Protein AF-A0A9W4QVM3-F1 (afdb_monomer_lite)

Foldseek 3Di:
DPPPCVVVVVVVVVVVVVVVVVVVVVVVVVVVVVVVVVVVVVVCVVQLKKKWKQFPVVRDIDIAQSSCVVQVHDRPDGDGRDPQPLQFDPDPQRVVVVVQVVCCQQPQDKDWDWGWTQHPVRDTFIKIDTKTFDDDPNGTRMIMDMITGCRVVVVVVVVVVLVVLLVVLVVCLVPPPCNVVVVLVVSQASNFVSVCRSVVHQKGWDWDADPVSQWTFTSHMDGNVPDDDRDIGGCVQQVLLSVVVVVDQWDWDQALCPDPRNVSVNPPPPVVRPHRTDTDGHPPDPPDDDD

Structure (mmCIF, N/CA/C/O backbone):
data_AF-A0A9W4QVM3-F1
#
_entry.id   AF-A0A9W4QVM3-F1
#
loop_
_atom_site.group_PDB
_atom_site.id
_atom_site.type_symbol
_atom_site.label_atom_id
_atom_site.label_alt_id
_atom_site.label_comp_id
_atom_site.label_asym_id
_atom_site.label_entity_id
_atom_site.label_seq_id
_atom_site.pdbx_PDB_ins_code
_atom_site.Cartn_x
_atom_site.Cartn_y
_atom_site.Cartn_z
_atom_site.occupancy
_atom_site.B_iso_or_equiv
_atom_site.auth_seq_id
_atom_site.auth_comp_id
_atom_site.auth_asym_id
_atom_site.auth_atom_id
_atom_site.pdbx_PDB_model_num
ATOM 1 N N . MET A 1 1 ? 46.337 25.388 -68.279 1.00 51.06 1 MET A N 1
ATOM 2 C CA . MET A 1 1 ? 46.084 24.146 -67.511 1.00 51.06 1 MET A CA 1
ATOM 3 C C . MET A 1 1 ? 45.435 24.514 -66.174 1.00 51.06 1 MET A C 1
ATOM 5 O O . MET A 1 1 ? 46.154 24.834 -65.242 1.00 51.06 1 MET A O 1
ATOM 9 N N . SER A 1 2 ? 44.098 24.563 -66.077 1.00 56.78 2 SER A N 1
ATOM 10 C CA . SER A 1 2 ? 43.390 24.853 -64.803 1.00 56.78 2 SER A CA 1
ATOM 11 C C . SER A 1 2 ? 41.965 24.267 -64.699 1.00 56.78 2 SER A C 1
ATOM 13 O O . SER A 1 2 ? 41.226 24.615 -63.783 1.00 56.78 2 SER A O 1
ATOM 15 N N . SER A 1 3 ? 41.553 23.360 -65.593 1.00 58.12 3 SER A N 1
ATOM 16 C CA . SER A 1 3 ? 40.151 22.915 -65.701 1.00 58.12 3 SER A CA 1
ATOM 17 C C . SER A 1 3 ? 39.800 21.599 -64.984 1.00 58.12 3 SER A C 1
ATOM 19 O O . SER A 1 3 ? 38.642 21.202 -65.013 1.00 58.12 3 SER A O 1
ATOM 21 N N . SER A 1 4 ? 40.735 20.928 -64.296 1.00 64.06 4 SER A N 1
ATOM 22 C CA . SER A 1 4 ? 40.497 19.566 -63.762 1.00 64.06 4 SER A CA 1
ATOM 23 C C . SER A 1 4 ? 40.201 19.467 -62.251 1.00 64.06 4 SER A C 1
ATOM 25 O O . SER A 1 4 ? 39.999 18.365 -61.749 1.00 64.06 4 SER A O 1
ATOM 27 N N . ILE A 1 5 ? 40.171 20.579 -61.502 1.00 71.31 5 ILE A N 1
ATOM 28 C CA . ILE A 1 5 ? 40.045 20.572 -60.019 1.00 71.31 5 ILE A CA 1
ATOM 29 C C . ILE A 1 5 ? 38.592 20.789 -59.547 1.00 71.31 5 ILE A C 1
ATOM 31 O O . ILE A 1 5 ? 38.206 20.381 -58.451 1.00 71.31 5 ILE A O 1
ATOM 35 N N . TRP A 1 6 ? 37.757 21.404 -60.385 1.00 76.94 6 TRP A N 1
ATOM 36 C CA . TRP A 1 6 ? 36.358 21.717 -60.083 1.00 76.94 6 TRP A CA 1
ATOM 37 C C . TRP A 1 6 ? 35.455 20.516 -59.738 1.00 76.94 6 TRP A C 1
ATOM 39 O O . TRP A 1 6 ? 34.728 20.621 -58.748 1.00 76.94 6 TRP A O 1
ATOM 49 N N . PRO A 1 7 ? 35.497 19.371 -60.452 1.00 85.25 7 PRO A N 1
ATOM 50 C CA . PRO A 1 7 ? 34.624 18.241 -60.121 1.00 85.25 7 PRO A CA 1
ATOM 51 C C . PRO A 1 7 ? 34.977 17.609 -58.766 1.00 85.25 7 PRO A C 1
ATOM 53 O O . PRO A 1 7 ? 34.085 17.246 -58.004 1.00 85.25 7 PRO A O 1
ATOM 56 N N . LEU A 1 8 ? 36.265 17.562 -58.410 1.00 84.69 8 LEU A N 1
ATOM 57 C CA . LEU A 1 8 ? 36.719 17.034 -57.120 1.00 84.69 8 LEU A CA 1
ATOM 58 C C . LEU A 1 8 ? 36.260 17.924 -55.955 1.00 84.69 8 LEU A C 1
ATOM 60 O O . LEU A 1 8 ? 35.801 17.426 -54.930 1.00 84.69 8 LEU A O 1
ATOM 64 N N . ARG A 1 9 ? 36.325 19.251 -56.128 1.00 87.38 9 ARG A N 1
ATOM 65 C CA . ARG A 1 9 ? 35.820 20.217 -55.140 1.00 87.38 9 ARG A CA 1
ATOM 66 C C . ARG A 1 9 ? 34.318 20.079 -54.912 1.00 87.38 9 ARG A C 1
ATOM 68 O O . ARG A 1 9 ? 33.880 20.155 -53.769 1.00 87.38 9 ARG A O 1
ATOM 75 N N . PHE A 1 10 ? 33.545 19.851 -55.972 1.00 89.50 10 PHE A N 1
ATOM 76 C CA . PHE A 1 10 ? 32.103 19.654 -55.855 1.00 89.50 10 PHE A CA 1
ATOM 77 C C . PHE A 1 10 ? 31.775 18.376 -55.076 1.00 89.50 10 PHE A C 1
ATOM 79 O O . PHE A 1 10 ? 30.989 18.419 -54.134 1.00 89.50 10 PHE A O 1
ATOM 86 N N . ILE A 1 11 ? 32.456 17.267 -55.385 1.00 90.56 11 ILE A N 1
ATOM 87 C CA . ILE A 1 11 ? 32.303 16.004 -54.649 1.00 90.56 11 ILE A CA 1
ATOM 88 C C . ILE A 1 11 ? 32.645 16.203 -53.167 1.00 90.56 11 ILE A C 1
ATOM 90 O O . ILE A 1 11 ? 31.842 15.845 -52.309 1.00 90.56 11 ILE A O 1
ATOM 94 N N . ILE A 1 12 ? 33.771 16.851 -52.854 1.00 93.00 12 ILE A N 1
ATOM 95 C CA . ILE A 1 12 ? 34.168 17.126 -51.465 1.00 93.00 12 ILE A CA 1
ATOM 96 C C . ILE A 1 12 ? 33.100 17.951 -50.739 1.00 93.00 12 ILE A C 1
ATOM 98 O O . ILE A 1 12 ? 32.727 17.593 -49.628 1.00 93.00 12 ILE A O 1
ATOM 102 N N . LEU A 1 13 ? 32.562 19.008 -51.356 1.00 93.94 13 LEU A N 1
ATOM 103 C CA . LEU A 1 13 ? 31.513 19.832 -50.745 1.00 93.94 13 LEU A CA 1
ATOM 104 C C . LEU A 1 13 ? 30.209 19.059 -50.525 1.00 93.94 13 LEU A C 1
ATOM 106 O O . LEU A 1 13 ? 29.587 19.214 -49.477 1.00 93.94 13 LEU A O 1
ATOM 110 N N . THR A 1 14 ? 29.809 18.204 -51.469 1.00 94.38 14 THR A N 1
ATOM 111 C CA . THR A 1 14 ? 28.610 17.366 -51.305 1.00 94.38 14 THR A CA 1
ATOM 112 C C . THR A 1 14 ? 28.781 16.340 -50.189 1.00 94.38 14 THR A C 1
ATOM 114 O O . THR A 1 14 ? 27.895 16.205 -49.350 1.00 94.38 14 THR A O 1
ATOM 117 N N . VAL A 1 15 ? 29.938 15.675 -50.110 1.00 95.56 15 VAL A N 1
ATOM 118 C CA . VAL A 1 15 ? 30.249 14.717 -49.041 1.00 95.56 15 VAL A CA 1
ATOM 119 C C . VAL A 1 15 ? 30.327 15.427 -47.692 1.00 95.56 15 VAL A C 1
ATOM 121 O O . VAL A 1 15 ? 29.743 14.951 -46.723 1.00 95.56 15 VAL A O 1
ATOM 124 N N . LEU A 1 16 ? 30.975 16.593 -47.623 1.00 95.81 16 LEU A N 1
ATOM 125 C CA . LEU A 1 16 ? 31.040 17.400 -46.404 1.00 95.81 16 LEU A CA 1
ATOM 126 C C . LEU A 1 16 ? 29.639 17.846 -45.964 1.00 95.81 16 LEU A C 1
ATOM 128 O O . LEU A 1 16 ? 29.309 17.762 -44.786 1.00 95.81 16 LEU A O 1
ATOM 132 N N . GLY A 1 17 ? 28.791 18.258 -46.910 1.00 95.50 17 GLY A N 1
ATOM 133 C CA . GLY A 1 17 ? 27.396 18.610 -46.657 1.00 95.50 17 GLY A CA 1
ATOM 134 C C . GLY A 1 17 ? 26.572 17.434 -46.127 1.00 95.50 17 GLY A C 1
ATOM 135 O O . GLY A 1 17 ? 25.830 17.600 -45.160 1.00 95.50 17 GLY A O 1
ATOM 136 N N . LEU A 1 18 ? 26.742 16.237 -46.697 1.00 95.94 18 LEU A N 1
ATOM 137 C CA . LEU A 1 18 ? 26.097 15.014 -46.208 1.00 95.94 18 LEU A CA 1
ATOM 138 C C . LEU A 1 18 ? 26.589 14.629 -44.809 1.00 95.94 18 LEU A C 1
ATOM 140 O O . LEU A 1 18 ? 25.774 14.273 -43.962 1.00 95.94 18 LEU A O 1
ATOM 144 N N . LEU A 1 19 ? 27.891 14.752 -44.535 1.00 96.31 19 LEU A N 1
ATOM 145 C CA . LEU A 1 19 ? 28.461 14.493 -43.209 1.00 96.31 19 LEU A CA 1
ATOM 146 C C . LEU A 1 19 ? 27.942 15.484 -42.162 1.00 96.31 19 LEU A C 1
ATOM 148 O O . LEU A 1 19 ? 27.549 15.069 -41.075 1.00 96.31 19 LEU A O 1
ATOM 152 N N . ILE A 1 20 ? 27.878 16.776 -42.494 1.00 96.12 20 ILE A N 1
ATOM 153 C CA . ILE A 1 20 ? 27.304 17.803 -41.615 1.00 96.12 20 ILE A CA 1
ATOM 154 C C . ILE A 1 20 ? 25.818 17.520 -41.377 1.00 96.12 20 ILE A C 1
ATOM 156 O O . ILE A 1 20 ? 25.360 17.579 -40.240 1.00 96.12 20 ILE A O 1
ATOM 160 N N . SER A 1 21 ? 25.062 17.166 -42.419 1.00 94.94 21 SER A N 1
ATOM 161 C CA . SER A 1 21 ? 23.643 16.819 -42.291 1.00 94.94 21 SER A CA 1
ATOM 162 C C . SER A 1 21 ? 23.428 15.592 -41.401 1.00 94.94 21 SER A C 1
ATOM 164 O O . SER A 1 21 ? 22.593 15.641 -40.497 1.00 94.94 21 SER A O 1
ATOM 166 N N . ALA A 1 22 ? 24.216 14.530 -41.589 1.00 94.62 22 ALA A N 1
ATOM 167 C CA . ALA A 1 22 ? 24.173 13.331 -40.756 1.00 94.62 22 ALA A CA 1
ATOM 168 C C . ALA A 1 22 ? 24.547 13.635 -39.296 1.00 94.62 22 ALA A C 1
ATOM 170 O O . ALA A 1 22 ? 23.883 13.158 -38.378 1.00 94.62 22 ALA A O 1
ATOM 171 N N . PHE A 1 23 ? 25.555 14.482 -39.072 1.00 96.12 23 PHE A N 1
ATOM 172 C CA . PHE A 1 23 ? 25.954 14.915 -37.734 1.00 96.12 23 PHE A CA 1
ATOM 173 C C . PHE A 1 23 ? 24.865 15.747 -37.046 1.00 96.12 23 PHE A C 1
ATOM 175 O O . PHE A 1 23 ? 24.521 15.483 -35.897 1.00 96.12 23 PHE A O 1
ATOM 182 N N . LEU A 1 24 ? 24.255 16.706 -37.750 1.00 95.31 24 LEU A N 1
ATOM 183 C CA . LEU A 1 24 ? 23.127 17.484 -37.227 1.00 95.31 24 LEU A CA 1
ATOM 184 C C . LEU A 1 24 ? 21.908 16.598 -36.938 1.00 95.31 24 LEU A C 1
ATOM 186 O O . LEU A 1 24 ? 21.219 16.806 -35.939 1.00 95.31 24 LEU A O 1
ATOM 190 N N . PHE A 1 25 ? 21.647 15.596 -37.781 1.00 94.06 25 PHE A N 1
ATOM 191 C CA . PHE A 1 25 ? 20.596 14.609 -37.546 1.00 94.06 25 PHE A CA 1
ATOM 192 C C . PHE A 1 25 ? 20.872 13.777 -36.287 1.00 94.06 25 PHE A C 1
ATOM 194 O O . PHE A 1 25 ? 19.976 13.608 -35.461 1.00 94.06 25 PHE A O 1
ATOM 201 N N . TYR A 1 26 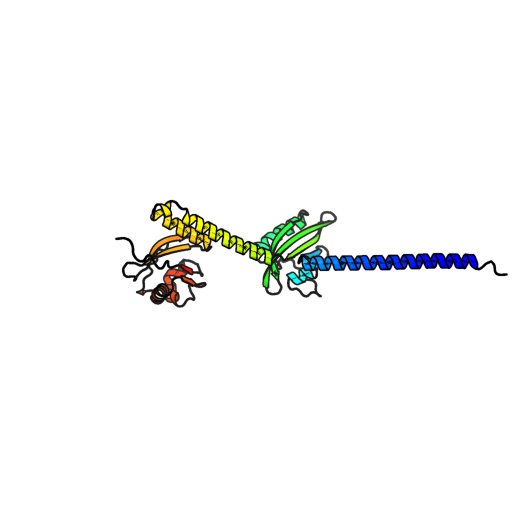? 22.115 13.334 -36.095 1.00 94.38 26 TYR A N 1
ATOM 202 C CA . TYR A 1 26 ? 22.546 12.623 -34.893 1.00 94.38 26 TYR A CA 1
ATOM 203 C C . TYR A 1 26 ? 22.436 13.493 -33.630 1.00 94.38 26 TYR A C 1
ATOM 205 O O . TYR A 1 26 ? 21.882 13.060 -32.628 1.00 94.38 26 TYR A O 1
ATOM 213 N N . LEU A 1 27 ? 22.850 14.762 -33.663 1.00 93.00 27 LEU A N 1
ATOM 214 C CA . LEU A 1 27 ? 22.645 15.660 -32.517 1.00 93.00 27 LEU A CA 1
ATOM 215 C C . LEU A 1 27 ? 21.158 15.855 -32.191 1.00 93.00 27 LEU A C 1
ATOM 217 O O . LEU A 1 27 ? 20.764 15.905 -31.026 1.00 93.00 27 LEU A O 1
ATOM 221 N N . LYS A 1 28 ? 20.309 15.930 -33.220 1.00 93.44 28 LYS A N 1
ATOM 222 C CA . LYS A 1 28 ? 18.860 16.048 -33.041 1.00 93.44 28 LYS A CA 1
ATOM 223 C C . LYS A 1 28 ? 18.243 14.791 -32.425 1.00 93.44 28 LYS A C 1
ATOM 225 O O . LYS A 1 28 ? 17.278 14.930 -31.675 1.00 93.44 28 LYS A O 1
ATOM 230 N N . ILE A 1 29 ? 18.753 13.596 -32.740 1.00 93.38 29 ILE A N 1
ATOM 231 C CA . ILE A 1 29 ? 18.242 12.345 -32.162 1.00 93.38 29 ILE A CA 1
ATOM 232 C C . ILE A 1 29 ? 18.588 12.243 -30.676 1.00 93.38 29 ILE A C 1
ATOM 234 O O . ILE A 1 29 ? 17.691 12.003 -29.875 1.00 93.38 29 ILE A O 1
ATOM 238 N N . LEU A 1 30 ? 19.823 12.591 -30.304 1.00 91.94 30 LEU A N 1
ATOM 239 C CA . LEU A 1 30 ? 20.271 12.601 -28.910 1.00 91.94 30 LEU A CA 1
ATOM 240 C C . LEU A 1 30 ? 19.471 13.592 -28.059 1.00 91.94 30 LEU A C 1
ATOM 242 O O . LEU A 1 30 ? 18.991 13.242 -26.985 1.00 91.94 30 LEU A O 1
ATOM 246 N N . ASN A 1 31 ? 19.250 14.810 -28.564 1.00 92.19 31 ASN A N 1
ATOM 247 C CA . ASN A 1 31 ? 18.436 15.792 -27.847 1.00 92.19 31 ASN A CA 1
ATOM 248 C C . ASN A 1 31 ? 16.989 15.318 -27.643 1.00 92.19 31 ASN A C 1
ATOM 250 O O . ASN A 1 31 ? 16.383 15.638 -26.628 1.00 92.19 31 ASN A O 1
ATOM 254 N N . ARG A 1 32 ? 16.414 14.570 -28.596 1.00 91.19 32 ARG A N 1
ATOM 255 C CA . ARG A 1 32 ? 15.046 14.042 -28.465 1.00 91.19 32 ARG A CA 1
ATOM 256 C C . ARG A 1 32 ? 14.943 12.950 -27.410 1.00 91.19 32 ARG A C 1
ATOM 258 O O . ARG A 1 32 ? 13.954 12.933 -26.684 1.00 91.19 32 ARG A O 1
ATOM 265 N N . GLU A 1 33 ? 15.934 12.067 -27.335 1.00 91.25 33 GLU A N 1
ATOM 266 C CA . GLU A 1 33 ? 16.001 11.044 -26.288 1.00 91.25 33 GLU A CA 1
ATOM 267 C C . GLU A 1 33 ? 16.101 11.704 -24.913 1.00 91.25 33 GLU A C 1
ATOM 269 O O . GLU A 1 33 ? 15.264 11.445 -24.051 1.00 91.25 33 GLU A O 1
ATOM 274 N N . GLN A 1 34 ? 17.020 12.659 -24.754 1.00 90.56 34 GLN A N 1
ATOM 275 C CA . GLN A 1 34 ? 17.206 13.370 -23.491 1.00 90.56 34 GLN A CA 1
ATOM 276 C C . GLN A 1 34 ? 15.956 14.160 -23.066 1.00 90.56 34 GLN A C 1
ATOM 278 O O . GLN A 1 34 ? 15.583 14.140 -21.895 1.00 90.56 34 GLN A O 1
ATOM 283 N N . GLU A 1 35 ? 15.284 14.840 -24.000 1.00 90.75 35 GLU A N 1
ATOM 284 C CA . GLU A 1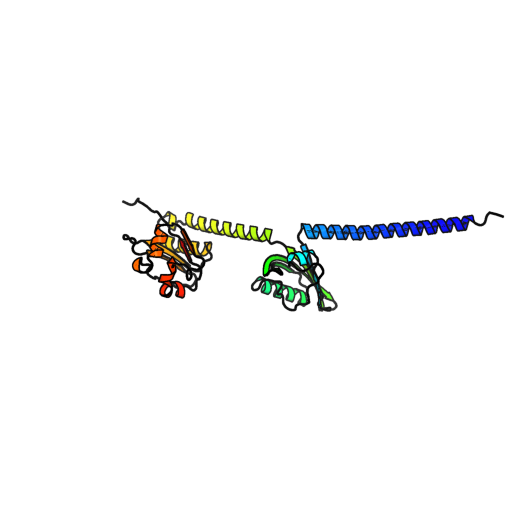 35 ? 14.049 15.579 -23.708 1.00 90.75 35 GLU A CA 1
ATOM 285 C C . GLU A 1 35 ? 12.911 14.633 -23.295 1.00 90.75 35 GLU A C 1
ATOM 287 O O . GLU A 1 35 ? 12.171 14.916 -22.352 1.00 90.75 35 GLU A O 1
ATOM 292 N N . SER A 1 36 ? 12.795 13.480 -23.963 1.00 89.50 36 SER A N 1
ATOM 293 C CA . SER A 1 36 ? 11.803 12.456 -23.625 1.00 89.50 36 SER A CA 1
ATOM 294 C C . SER A 1 36 ? 12.058 11.860 -22.242 1.00 89.50 36 SER A C 1
ATOM 296 O O . SER A 1 36 ? 11.123 11.728 -21.454 1.00 89.50 36 SER A O 1
ATOM 298 N N . GLU A 1 37 ? 13.307 11.519 -21.921 1.00 89.25 37 GLU A N 1
ATOM 299 C CA . GLU A 1 37 ? 13.690 11.008 -20.600 1.00 89.25 37 GLU A CA 1
ATOM 300 C C . GLU A 1 37 ? 13.386 12.028 -19.504 1.00 89.25 37 GLU A C 1
ATOM 302 O O . GLU A 1 37 ? 12.766 11.693 -18.493 1.00 89.25 37 GLU A O 1
ATOM 307 N N . ARG A 1 38 ? 13.735 13.296 -19.739 1.00 88.25 38 ARG A N 1
ATOM 308 C CA . ARG A 1 38 ? 13.479 14.385 -18.794 1.00 88.25 38 ARG A CA 1
ATOM 309 C C . ARG A 1 38 ? 11.982 14.598 -18.570 1.00 88.25 38 ARG A C 1
ATOM 311 O O . ARG A 1 38 ? 11.548 14.791 -17.436 1.00 88.25 38 ARG A O 1
ATOM 318 N N . MET A 1 39 ? 11.178 14.533 -19.631 1.00 89.44 39 MET A N 1
ATOM 319 C CA . MET A 1 39 ? 9.722 14.642 -19.531 1.00 89.44 39 MET A CA 1
ATOM 320 C C . MET A 1 39 ? 9.122 13.474 -18.740 1.00 89.44 39 MET A C 1
ATOM 322 O O . MET A 1 39 ? 8.285 13.703 -17.866 1.00 89.44 39 MET A O 1
ATOM 326 N N . LEU A 1 40 ? 9.580 12.243 -18.988 1.00 88.75 40 LEU A N 1
ATOM 327 C CA . LEU A 1 40 ? 9.158 11.064 -18.228 1.00 88.75 40 LEU A CA 1
ATOM 328 C C . LEU A 1 40 ? 9.535 11.177 -16.749 1.00 88.75 40 LEU A C 1
ATOM 330 O O . LEU A 1 40 ? 8.721 10.849 -15.887 1.00 88.75 40 LEU A O 1
ATOM 334 N N . GLU A 1 41 ? 10.726 11.685 -16.438 1.00 88.75 41 GLU A N 1
ATOM 335 C CA . GLU A 1 41 ? 11.164 11.914 -15.061 1.00 88.75 41 GLU A CA 1
ATOM 336 C C . GLU A 1 41 ? 10.279 12.951 -14.353 1.00 88.75 41 GLU A C 1
ATOM 338 O O . GLU A 1 41 ? 9.835 12.734 -13.222 1.00 88.75 41 GLU A O 1
ATOM 343 N N . VAL A 1 42 ? 9.959 14.061 -15.026 1.00 90.50 42 VAL A N 1
ATOM 344 C CA . VAL A 1 42 ? 9.040 15.085 -14.505 1.00 90.50 42 VAL A CA 1
ATOM 345 C C . VAL A 1 42 ? 7.652 14.494 -14.264 1.00 90.50 42 VAL A C 1
ATOM 347 O O . VAL A 1 42 ? 7.091 14.695 -13.189 1.00 90.50 42 VAL A O 1
ATOM 350 N N . MET A 1 43 ? 7.111 13.726 -15.212 1.00 91.44 43 MET A N 1
ATOM 351 C CA . MET A 1 43 ? 5.812 13.061 -15.057 1.00 91.44 43 MET A CA 1
ATOM 352 C C . MET A 1 43 ? 5.813 12.062 -13.895 1.00 91.44 43 MET A C 1
ATOM 354 O O . MET A 1 43 ? 4.895 12.078 -13.078 1.00 91.44 43 MET A O 1
ATOM 358 N N . SER A 1 44 ? 6.864 11.248 -13.778 1.00 91.81 44 SER A N 1
ATOM 359 C CA . SER A 1 44 ? 7.088 10.319 -12.663 1.00 91.81 44 SER A CA 1
ATOM 360 C C . SER A 1 44 ? 7.117 11.053 -11.318 1.00 91.81 44 SER A C 1
ATOM 362 O O . SER A 1 44 ? 6.461 10.627 -10.369 1.00 91.81 44 SER A O 1
ATOM 364 N N . ASN A 1 45 ? 7.816 12.191 -11.236 1.00 91.12 45 ASN A N 1
ATOM 365 C CA . ASN A 1 45 ? 7.871 13.024 -10.032 1.00 91.12 45 ASN A CA 1
ATOM 366 C C . ASN A 1 45 ? 6.519 13.664 -9.686 1.00 91.12 45 ASN A C 1
ATOM 368 O O . ASN A 1 45 ? 6.115 13.623 -8.525 1.00 91.12 45 ASN A O 1
ATOM 372 N N . LEU A 1 46 ? 5.802 14.211 -10.670 1.00 90.94 46 LEU A N 1
ATOM 373 C CA . LEU A 1 46 ? 4.491 14.834 -10.458 1.00 90.94 46 LEU A CA 1
ATOM 374 C C . LEU A 1 46 ? 3.424 13.817 -10.040 1.00 90.94 46 LEU A C 1
ATOM 376 O O . LEU A 1 46 ? 2.643 14.082 -9.130 1.00 90.94 46 LEU A O 1
ATOM 380 N N . ALA A 1 47 ? 3.396 12.656 -10.692 1.00 90.75 47 ALA A N 1
ATOM 381 C CA . ALA A 1 47 ? 2.428 11.601 -10.409 1.00 90.75 47 ALA A CA 1
ATOM 382 C C . ALA A 1 47 ? 2.833 10.710 -9.220 1.00 90.75 47 ALA A C 1
ATOM 384 O O . ALA A 1 47 ? 2.030 9.884 -8.785 1.00 90.75 47 ALA A O 1
ATOM 385 N N . GLN A 1 48 ? 4.065 10.867 -8.717 1.00 94.06 48 GLN A N 1
ATOM 386 C CA . GLN A 1 48 ? 4.709 9.989 -7.734 1.00 94.06 48 GLN A CA 1
ATOM 387 C C . GLN A 1 48 ? 4.653 8.511 -8.145 1.00 94.06 48 GLN A C 1
ATOM 389 O O . GLN A 1 48 ? 4.354 7.636 -7.331 1.00 94.06 48 GLN A O 1
ATOM 394 N N . VAL A 1 49 ? 4.907 8.242 -9.429 1.00 96.62 49 VAL A N 1
ATOM 395 C CA . VAL A 1 49 ? 4.874 6.899 -10.023 1.00 96.62 49 VAL A CA 1
ATOM 396 C C . VAL A 1 49 ? 6.295 6.453 -10.318 1.00 96.62 49 VAL A C 1
ATOM 398 O O . VAL A 1 49 ? 6.961 7.011 -11.182 1.00 96.62 49 VAL A O 1
ATOM 401 N N . GLY A 1 50 ? 6.757 5.427 -9.617 1.00 96.00 50 GLY A N 1
ATOM 402 C CA . GLY A 1 50 ? 8.014 4.753 -9.900 1.00 96.00 50 GLY A CA 1
ATOM 403 C C . GLY A 1 50 ? 7.841 3.513 -10.768 1.00 96.00 50 GLY A C 1
ATOM 404 O O . GLY A 1 50 ? 6.745 2.970 -10.893 1.00 96.00 50 GLY A O 1
ATOM 405 N N . ALA A 1 51 ? 8.946 3.062 -11.354 1.00 96.06 51 ALA A N 1
ATOM 406 C CA . ALA A 1 51 ? 9.022 1.845 -12.147 1.00 96.06 51 ALA A CA 1
ATOM 407 C C . ALA A 1 51 ? 9.880 0.814 -11.415 1.00 96.06 51 ALA A C 1
ATOM 409 O O . ALA A 1 51 ? 10.923 1.144 -10.843 1.00 96.06 51 ALA A O 1
ATOM 410 N N . TRP A 1 52 ? 9.467 -0.446 -11.474 1.00 96.31 52 TRP A N 1
ATOM 411 C CA . TRP A 1 52 ? 10.201 -1.552 -10.876 1.00 96.31 52 TRP A CA 1
ATOM 412 C C . TRP A 1 52 ? 10.269 -2.742 -11.830 1.00 96.31 52 TRP A C 1
ATOM 414 O O . TRP A 1 52 ? 9.388 -2.949 -12.665 1.00 96.31 52 TRP A O 1
ATOM 424 N N . SER A 1 53 ? 11.325 -3.544 -11.713 1.00 96.56 53 SER A N 1
ATOM 425 C CA . SER A 1 53 ? 11.393 -4.848 -12.365 1.00 96.56 53 SER A CA 1
ATOM 426 C C . SER A 1 53 ? 12.257 -5.843 -11.601 1.00 96.56 53 SER A C 1
ATOM 428 O O . SER A 1 53 ? 13.271 -5.489 -11.000 1.00 96.56 53 SER A O 1
ATOM 430 N N . PHE A 1 54 ? 11.853 -7.104 -11.672 1.00 95.00 54 PHE A N 1
ATOM 431 C CA . PHE A 1 54 ? 12.559 -8.271 -11.175 1.00 95.00 54 PHE A CA 1
ATOM 432 C C . PHE A 1 54 ? 12.863 -9.173 -12.365 1.00 95.00 54 PHE A C 1
ATOM 434 O O . PHE A 1 54 ? 11.968 -9.781 -12.952 1.00 95.00 54 PHE A O 1
ATOM 441 N N . ASN A 1 55 ? 14.133 -9.257 -12.744 1.00 94.56 55 ASN A N 1
ATOM 442 C CA . ASN A 1 55 ? 14.588 -10.230 -13.723 1.00 94.56 55 ASN A CA 1
ATOM 443 C C . ASN A 1 55 ? 14.814 -11.568 -13.009 1.00 94.56 55 ASN A C 1
ATOM 445 O O . ASN A 1 55 ? 15.754 -11.693 -12.221 1.00 94.56 55 ASN A O 1
ATOM 449 N N . LEU A 1 56 ? 13.949 -12.545 -13.284 1.00 92.12 56 LEU A N 1
ATOM 450 C CA . LEU A 1 56 ? 13.940 -13.842 -12.606 1.00 92.12 56 LEU A CA 1
ATOM 451 C C . LEU A 1 56 ? 15.134 -14.718 -13.022 1.00 92.12 56 LEU A C 1
ATOM 453 O O . LEU A 1 56 ? 15.600 -15.534 -12.232 1.00 92.12 56 LEU A O 1
ATOM 457 N N . GLU A 1 57 ? 15.659 -14.537 -14.238 1.00 90.88 57 GLU A N 1
ATOM 458 C CA . GLU A 1 57 ? 16.801 -15.311 -14.746 1.00 90.88 57 GLU A CA 1
ATOM 459 C C . GLU A 1 57 ? 18.129 -14.819 -14.166 1.00 90.88 57 GLU A C 1
ATOM 461 O O . GLU A 1 57 ? 18.945 -15.604 -13.689 1.00 90.88 57 GLU A O 1
ATOM 466 N N . LYS A 1 58 ? 18.340 -13.500 -14.193 1.00 93.06 58 LYS A N 1
ATOM 467 C CA . LYS A 1 58 ? 19.571 -12.853 -13.715 1.00 93.06 58 LYS A CA 1
ATOM 468 C C . LYS A 1 58 ? 19.551 -12.568 -12.216 1.00 93.06 58 LYS A C 1
ATOM 470 O O . LYS A 1 58 ? 20.551 -12.085 -11.694 1.00 93.06 58 LYS A O 1
ATOM 475 N N . LYS A 1 59 ? 18.416 -12.805 -11.546 1.00 92.56 59 LYS A N 1
ATOM 476 C CA . LYS A 1 59 ? 18.152 -12.383 -10.161 1.00 92.56 59 LYS A CA 1
ATOM 477 C C . LYS A 1 59 ? 18.532 -10.915 -9.933 1.00 92.56 59 LYS A C 1
ATOM 479 O O . LYS A 1 59 ? 19.176 -10.561 -8.950 1.00 92.56 59 LYS A O 1
ATOM 484 N N . HIS A 1 60 ? 18.154 -10.063 -10.883 1.00 93.69 60 HIS A N 1
ATOM 485 C CA . HIS A 1 60 ? 18.462 -8.635 -10.862 1.00 93.69 60 HIS A CA 1
ATOM 486 C C . HIS A 1 60 ? 17.202 -7.834 -10.556 1.00 93.69 60 HIS A C 1
ATOM 488 O O . HIS A 1 60 ? 16.160 -8.065 -11.173 1.00 93.69 60 HIS A O 1
ATOM 494 N N . VAL A 1 61 ? 17.315 -6.879 -9.637 1.00 94.94 61 VAL A N 1
ATOM 495 C CA . VAL A 1 61 ? 16.235 -5.959 -9.286 1.00 94.94 61 VAL A CA 1
ATOM 496 C C . VAL A 1 61 ? 16.580 -4.577 -9.808 1.00 94.94 61 VAL A C 1
ATOM 498 O O . VAL A 1 61 ? 17.713 -4.120 -9.688 1.00 94.94 61 VAL A O 1
ATOM 501 N N . PHE A 1 62 ? 15.594 -3.916 -10.394 1.00 95.62 62 PHE A N 1
ATOM 502 C CA . PHE A 1 62 ? 15.697 -2.524 -10.789 1.00 95.62 62 PHE A CA 1
ATOM 503 C C . PHE A 1 62 ? 14.532 -1.750 -10.198 1.00 95.62 62 PHE A C 1
ATOM 505 O O . PHE A 1 62 ? 13.379 -2.097 -10.449 1.00 95.62 62 PHE A O 1
ATOM 512 N N . TRP A 1 63 ? 14.844 -0.685 -9.475 1.00 96.19 63 TRP A N 1
ATOM 513 C CA . TRP A 1 63 ? 13.930 0.367 -9.062 1.00 96.19 63 TRP A CA 1
ATOM 514 C C . TRP A 1 63 ? 14.366 1.681 -9.700 1.00 96.19 63 TRP A C 1
ATOM 516 O O . TRP A 1 63 ? 15.558 2.007 -9.713 1.00 96.19 63 TRP A O 1
ATOM 526 N N . SER A 1 64 ? 13.398 2.442 -10.209 1.00 95.81 64 SER A N 1
ATOM 527 C CA . SER A 1 64 ? 13.629 3.830 -10.596 1.00 95.81 64 SER A CA 1
ATOM 528 C C . SER A 1 64 ? 13.836 4.708 -9.362 1.00 95.81 64 SER A C 1
ATOM 530 O O . SER A 1 64 ? 13.455 4.337 -8.248 1.00 95.81 64 SER A O 1
ATOM 532 N N . ASP A 1 65 ? 14.377 5.907 -9.563 1.00 95.12 65 ASP A N 1
ATOM 533 C CA . ASP A 1 65 ? 14.595 6.880 -8.489 1.00 95.12 65 ASP A CA 1
ATOM 534 C C . ASP A 1 65 ? 13.316 7.184 -7.709 1.00 95.12 65 ASP A C 1
ATOM 536 O O . ASP A 1 65 ? 13.353 7.331 -6.492 1.00 95.12 65 ASP A O 1
ATOM 540 N N . MET A 1 66 ? 12.162 7.220 -8.379 1.00 95.88 66 MET A N 1
ATOM 541 C CA . MET A 1 66 ? 10.882 7.415 -7.703 1.00 95.88 66 MET A CA 1
ATOM 542 C C . MET A 1 66 ? 10.489 6.215 -6.838 1.00 95.88 66 MET A C 1
ATOM 544 O O . MET A 1 66 ? 10.092 6.405 -5.693 1.00 95.88 66 MET A O 1
ATOM 548 N N . THR A 1 67 ? 10.652 4.977 -7.316 1.00 95.81 67 THR A N 1
ATOM 549 C CA . THR A 1 67 ? 10.405 3.792 -6.475 1.00 95.81 67 THR A CA 1
ATOM 550 C C . THR A 1 67 ? 11.325 3.793 -5.254 1.00 95.81 67 THR A C 1
ATOM 552 O O . THR A 1 67 ? 10.863 3.537 -4.144 1.00 95.81 67 THR A O 1
ATOM 555 N N . LYS A 1 68 ? 12.600 4.160 -5.429 1.00 95.44 68 LYS A N 1
ATOM 556 C CA . LYS A 1 68 ? 13.540 4.318 -4.312 1.00 95.44 68 LYS A CA 1
ATOM 557 C C . LYS A 1 68 ? 13.088 5.410 -3.342 1.00 95.44 68 LYS A C 1
ATOM 559 O O . LYS A 1 68 ? 13.091 5.161 -2.145 1.00 95.44 68 LYS A O 1
ATOM 564 N N . LYS A 1 69 ? 12.615 6.566 -3.825 1.00 95.06 69 LYS A N 1
ATOM 565 C CA . LYS A 1 69 ? 12.033 7.625 -2.976 1.00 95.06 69 LYS A CA 1
ATOM 566 C C . LYS A 1 69 ? 10.831 7.125 -2.167 1.00 95.06 69 LYS A C 1
ATOM 568 O O . LYS A 1 69 ? 10.763 7.415 -0.980 1.00 95.06 69 LYS A O 1
ATOM 573 N N . ILE A 1 70 ? 9.923 6.349 -2.770 1.00 94.38 70 ILE A N 1
ATOM 574 C CA . ILE A 1 70 ? 8.747 5.780 -2.078 1.00 94.38 70 ILE A CA 1
ATOM 575 C C . ILE A 1 70 ? 9.171 4.842 -0.941 1.00 94.38 70 ILE A C 1
ATOM 577 O O . ILE A 1 70 ? 8.600 4.886 0.146 1.00 94.38 70 ILE A O 1
ATOM 581 N N . PHE A 1 71 ? 10.186 4.011 -1.179 1.00 94.50 71 PHE A N 1
ATOM 582 C CA . PHE A 1 71 ? 10.733 3.102 -0.171 1.00 94.50 71 PHE A CA 1
ATOM 583 C C . PHE A 1 71 ? 11.774 3.745 0.755 1.00 94.50 71 PHE A C 1
ATOM 585 O O . PHE A 1 71 ? 12.279 3.058 1.642 1.00 94.50 71 PHE A O 1
ATOM 592 N N . GLU A 1 72 ? 12.098 5.027 0.570 1.00 94.19 72 GLU A N 1
ATOM 593 C CA . GLU A 1 72 ? 13.191 5.728 1.260 1.00 94.19 72 GLU A CA 1
ATOM 594 C C . GLU A 1 72 ? 14.539 4.986 1.149 1.00 94.19 72 GLU A C 1
ATOM 596 O O . GLU A 1 72 ? 15.318 4.889 2.095 1.00 94.19 72 GLU A O 1
ATOM 601 N N . TYR A 1 73 ? 14.801 4.430 -0.034 1.00 93.12 73 TYR A N 1
ATOM 602 C CA . TYR A 1 73 ? 16.003 3.673 -0.371 1.00 93.12 73 TYR A CA 1
ATOM 603 C C . TYR A 1 73 ? 17.094 4.587 -0.973 1.00 93.12 73 TYR A C 1
ATOM 605 O O . TYR A 1 73 ? 16.748 5.527 -1.699 1.00 93.12 73 TYR A O 1
ATOM 613 N N . PRO A 1 74 ? 18.400 4.324 -0.739 1.00 94.00 74 PRO A N 1
ATOM 614 C CA . PRO A 1 74 ? 19.492 5.088 -1.354 1.00 94.00 74 PRO A CA 1
ATOM 615 C C . PRO A 1 74 ? 19.396 5.140 -2.887 1.00 94.00 74 PRO A C 1
ATOM 617 O O . PRO A 1 74 ? 19.203 4.114 -3.539 1.00 94.00 74 PRO A O 1
ATOM 620 N N . LEU A 1 75 ? 19.514 6.335 -3.482 1.00 93.94 75 LEU A N 1
ATOM 621 C CA . LEU A 1 75 ? 19.286 6.546 -4.923 1.00 93.94 75 LEU A CA 1
ATOM 622 C C . LEU A 1 75 ? 20.384 5.951 -5.813 1.00 93.94 75 LEU A C 1
ATOM 624 O O . LEU A 1 75 ? 20.117 5.563 -6.950 1.00 93.94 75 LEU A O 1
ATOM 628 N N . ASP A 1 76 ? 21.597 5.849 -5.291 1.00 95.06 76 ASP A N 1
ATOM 629 C CA . ASP A 1 76 ? 22.790 5.313 -5.944 1.00 95.06 76 ASP A CA 1
ATOM 630 C C . ASP A 1 76 ? 22.867 3.780 -5.912 1.00 95.06 76 ASP A C 1
ATOM 632 O O . ASP A 1 76 ? 23.646 3.179 -6.652 1.00 95.06 76 ASP A O 1
ATOM 636 N N . GLU A 1 77 ? 22.008 3.128 -5.129 1.00 92.94 77 GLU A N 1
ATOM 637 C CA . GLU A 1 77 ? 21.989 1.676 -4.982 1.00 92.94 77 GLU A CA 1
ATOM 638 C C . GLU A 1 77 ? 20.745 1.042 -5.609 1.00 92.94 77 GLU A C 1
ATOM 640 O O . GLU A 1 77 ? 19.689 1.661 -5.747 1.00 92.94 77 GLU A O 1
ATOM 645 N N . GLN A 1 78 ? 20.852 -0.232 -5.982 1.00 93.62 78 GLN A N 1
ATOM 646 C CA . GLN A 1 78 ? 19.701 -1.075 -6.305 1.00 93.62 78 GLN A CA 1
ATOM 647 C C . GLN A 1 78 ? 19.474 -2.071 -5.163 1.00 93.62 78 GLN A C 1
ATOM 649 O O . GLN A 1 78 ? 20.447 -2.541 -4.563 1.00 93.62 78 GLN A O 1
ATOM 654 N N . PRO A 1 79 ? 18.215 -2.415 -4.847 1.00 90.94 79 PRO A N 1
ATOM 655 C CA . PRO A 1 79 ? 17.934 -3.412 -3.828 1.00 90.94 79 PRO A CA 1
ATOM 656 C C . PRO A 1 79 ? 18.497 -4.775 -4.238 1.00 90.94 79 PRO A C 1
ATOM 658 O O . PRO A 1 79 ? 18.533 -5.150 -5.413 1.00 90.94 79 PRO A O 1
ATOM 661 N N . LYS A 1 80 ? 18.920 -5.548 -3.239 1.00 90.31 80 LYS A N 1
ATOM 662 C CA . LYS A 1 80 ? 19.354 -6.929 -3.453 1.00 90.31 80 LYS A CA 1
ATOM 663 C C . LYS A 1 80 ? 18.158 -7.811 -3.795 1.00 90.31 80 LYS A C 1
ATOM 665 O O . LYS A 1 80 ? 17.038 -7.565 -3.352 1.00 90.31 80 LYS A O 1
ATOM 670 N N . TRP A 1 81 ? 18.420 -8.880 -4.541 1.00 88.56 81 TRP A N 1
ATOM 671 C CA . TRP A 1 81 ? 17.431 -9.927 -4.752 1.00 88.56 81 TRP A CA 1
ATOM 672 C C . TRP A 1 81 ? 16.953 -10.484 -3.410 1.00 88.56 81 TRP A C 1
ATOM 674 O O . TRP A 1 81 ? 17.763 -10.909 -2.585 1.00 88.56 81 TRP A O 1
ATOM 684 N N . SER A 1 82 ? 15.640 -10.502 -3.216 1.00 81.00 82 SER A N 1
ATOM 685 C CA . SER A 1 82 ? 14.994 -11.082 -2.047 1.00 81.00 82 SER A CA 1
ATOM 686 C C . SER A 1 82 ? 13.928 -12.054 -2.522 1.00 81.00 82 SER A C 1
ATOM 688 O O . SER A 1 82 ? 13.100 -11.710 -3.362 1.00 81.00 82 SER A O 1
ATOM 690 N N . GLU A 1 83 ? 13.932 -13.260 -1.963 1.00 71.94 83 GLU A N 1
ATOM 691 C CA . GLU A 1 83 ? 12.842 -14.227 -2.151 1.00 71.94 83 GLU A CA 1
ATOM 692 C C . GLU A 1 83 ? 11.634 -13.879 -1.265 1.00 71.94 83 GLU A C 1
ATOM 694 O O . GLU A 1 83 ? 10.532 -14.380 -1.472 1.00 71.94 83 GLU A O 1
ATOM 699 N N . ASN A 1 84 ? 11.824 -12.953 -0.320 1.00 74.12 84 ASN A N 1
ATOM 700 C CA . ASN A 1 84 ? 10.809 -12.525 0.626 1.00 74.12 84 ASN A CA 1
ATOM 701 C C . ASN A 1 84 ? 10.213 -11.178 0.200 1.00 74.12 84 ASN A C 1
ATOM 703 O O . ASN A 1 84 ? 10.940 -10.208 -0.038 1.00 74.12 84 ASN A O 1
ATOM 707 N N . LEU A 1 85 ? 8.881 -11.095 0.183 1.00 85.44 85 LEU A N 1
ATOM 708 C CA . LEU A 1 85 ? 8.090 -9.894 -0.122 1.00 85.44 85 LEU A CA 1
ATOM 709 C C . LEU A 1 85 ? 8.058 -8.907 1.066 1.00 85.44 85 LEU A C 1
ATOM 711 O O . LEU A 1 85 ? 7.015 -8.356 1.416 1.00 85.44 85 LEU A O 1
ATOM 715 N N . ASN A 1 86 ? 9.210 -8.691 1.707 1.00 86.62 86 ASN A N 1
ATOM 716 C CA . ASN A 1 86 ? 9.346 -7.913 2.945 1.00 86.62 86 ASN A CA 1
ATOM 717 C C . ASN A 1 86 ? 9.082 -6.413 2.761 1.00 86.62 86 ASN A C 1
ATOM 719 O O . ASN A 1 86 ? 8.816 -5.720 3.736 1.00 86.62 86 ASN A O 1
ATOM 723 N N . TYR A 1 87 ? 9.094 -5.933 1.518 1.00 90.25 87 TYR A N 1
ATOM 724 C CA . TYR A 1 87 ? 8.690 -4.576 1.150 1.00 90.25 87 TYR A CA 1
ATOM 725 C C . TYR A 1 87 ? 7.190 -4.322 1.350 1.00 90.25 87 TYR A C 1
ATOM 727 O O . TYR A 1 87 ? 6.760 -3.175 1.383 1.00 90.25 87 TYR A O 1
ATOM 735 N N . PHE A 1 88 ? 6.390 -5.381 1.492 1.00 93.38 88 PHE A N 1
ATOM 736 C CA . PHE A 1 88 ? 4.964 -5.296 1.778 1.00 93.38 88 PHE A CA 1
ATOM 737 C C . PHE A 1 88 ? 4.705 -5.552 3.258 1.00 93.38 88 PHE A C 1
ATOM 739 O O . PHE A 1 88 ? 5.299 -6.457 3.869 1.00 93.38 88 PHE A O 1
ATOM 746 N N . LYS A 1 89 ? 3.787 -4.767 3.826 1.00 94.50 89 LYS A N 1
ATOM 747 C CA . LYS A 1 89 ? 3.368 -4.897 5.220 1.00 94.50 89 LYS A CA 1
ATOM 748 C C . LYS A 1 89 ? 2.814 -6.295 5.479 1.00 94.50 89 LYS A C 1
ATOM 750 O O . LYS A 1 89 ? 2.058 -6.844 4.677 1.00 94.50 89 LYS A O 1
ATOM 755 N N . GLU A 1 90 ? 3.220 -6.872 6.604 1.00 93.31 90 GLU A N 1
ATOM 756 C CA . GLU A 1 90 ? 2.767 -8.191 7.038 1.00 93.31 90 GLU A CA 1
ATOM 757 C C . GLU A 1 90 ? 1.245 -8.234 7.256 1.00 93.31 90 GLU A C 1
ATOM 759 O O . GLU A 1 90 ? 0.628 -7.229 7.611 1.00 93.31 90 GLU A O 1
ATOM 764 N N . GLY A 1 91 ? 0.644 -9.404 7.024 1.00 93.06 91 GLY A N 1
ATOM 765 C CA . GLY A 1 91 ? -0.803 -9.606 7.018 1.00 93.06 91 GLY A CA 1
ATOM 766 C C . GLY A 1 91 ? -1.386 -9.484 5.611 1.00 93.06 91 GLY A C 1
ATOM 767 O O . GLY A 1 91 ? -0.797 -9.964 4.640 1.00 93.06 91 GLY A O 1
ATOM 768 N N . GLU A 1 92 ? -2.535 -8.817 5.497 1.00 93.81 92 GLU A N 1
ATOM 769 C CA . GLU A 1 92 ? -3.350 -8.781 4.275 1.00 93.81 92 GLU A CA 1
ATOM 770 C C . GLU A 1 92 ? -2.565 -8.337 3.030 1.00 93.81 92 GLU A C 1
ATOM 772 O O . GLU A 1 92 ? -2.698 -8.942 1.965 1.00 93.81 92 GLU A O 1
ATOM 777 N N . SER A 1 93 ? -1.701 -7.321 3.155 1.00 94.56 93 SER A N 1
ATOM 778 C CA . SER A 1 93 ? -0.965 -6.782 2.004 1.00 94.56 93 SER A CA 1
ATOM 779 C C . SER A 1 93 ? 0.038 -7.788 1.430 1.00 94.56 93 SER A C 1
ATOM 781 O O . SER A 1 93 ? 0.043 -8.042 0.222 1.00 94.56 93 SER A O 1
ATOM 783 N N . ARG A 1 94 ? 0.858 -8.409 2.289 1.00 94.94 94 ARG A N 1
ATOM 784 C CA . ARG A 1 94 ? 1.841 -9.423 1.878 1.00 94.94 94 ARG A CA 1
ATOM 785 C C . ARG A 1 94 ? 1.176 -10.700 1.361 1.00 94.94 94 ARG A C 1
ATOM 787 O O . ARG A 1 94 ? 1.643 -11.271 0.379 1.00 94.94 94 ARG A O 1
ATOM 794 N N . GLU A 1 95 ? 0.077 -11.133 1.971 1.00 95.25 95 GLU A N 1
ATOM 795 C CA . GLU A 1 95 ? -0.672 -12.306 1.500 1.00 95.25 95 GLU A CA 1
ATOM 796 C C . GLU A 1 95 ? -1.301 -12.075 0.123 1.00 95.25 95 GLU A C 1
ATOM 798 O O . GLU A 1 95 ? -1.258 -12.950 -0.748 1.00 95.25 95 GLU A O 1
ATOM 803 N N . LYS A 1 96 ? -1.874 -10.887 -0.092 1.00 96.44 96 LYS A N 1
ATOM 804 C CA . LYS A 1 96 ? -2.514 -10.524 -1.356 1.00 96.44 96 LYS A CA 1
ATOM 805 C C . LYS A 1 96 ? -1.498 -10.441 -2.491 1.00 96.44 96 LYS A C 1
ATOM 807 O O . LYS A 1 96 ? -1.731 -11.033 -3.546 1.00 96.44 96 LYS A O 1
ATOM 812 N N . ILE A 1 97 ? -0.364 -9.767 -2.283 1.00 95.88 97 ILE A N 1
ATOM 813 C CA . ILE A 1 97 ? 0.648 -9.633 -3.340 1.00 95.88 97 ILE A CA 1
ATOM 814 C C . ILE A 1 97 ? 1.322 -10.963 -3.680 1.00 95.88 97 ILE A C 1
ATOM 816 O O . ILE A 1 97 ? 1.579 -11.213 -4.853 1.00 95.88 97 ILE A O 1
ATOM 820 N N . ALA A 1 98 ? 1.526 -11.853 -2.703 1.00 95.06 98 ALA A N 1
ATOM 821 C CA . ALA A 1 98 ? 2.097 -13.176 -2.946 1.00 95.06 98 ALA A CA 1
ATOM 822 C C . ALA A 1 98 ? 1.262 -13.976 -3.957 1.00 95.06 98 ALA A C 1
ATOM 824 O O . ALA A 1 98 ? 1.803 -14.494 -4.933 1.00 95.06 98 ALA A O 1
ATOM 825 N N . LYS A 1 99 ? -0.066 -13.993 -3.780 1.00 96.19 99 LYS A N 1
ATOM 826 C CA . LYS A 1 99 ? -0.994 -14.666 -4.703 1.00 96.19 99 LYS A CA 1
ATOM 827 C C . LYS A 1 99 ? -0.972 -14.035 -6.094 1.00 96.19 99 LYS A C 1
ATOM 829 O O . LYS A 1 99 ? -0.967 -14.746 -7.094 1.00 96.19 99 LYS A O 1
ATOM 834 N N . LEU A 1 100 ? -0.965 -12.704 -6.174 1.00 96.56 100 LEU A N 1
ATOM 835 C CA . LEU A 1 100 ? -0.953 -11.993 -7.456 1.00 96.56 100 LEU A CA 1
ATOM 836 C C . LEU A 1 100 ? 0.343 -12.247 -8.234 1.00 96.56 100 LEU A C 1
ATOM 838 O O . LEU A 1 100 ? 0.281 -12.584 -9.415 1.00 96.56 100 LEU A O 1
ATOM 842 N N . VAL A 1 101 ? 1.494 -12.169 -7.562 1.00 94.75 101 VAL A N 1
ATOM 843 C CA . VAL A 1 101 ? 2.809 -12.460 -8.151 1.00 94.75 101 VAL A CA 1
ATOM 844 C C . VAL A 1 101 ? 2.900 -13.916 -8.603 1.00 94.75 101 VAL A C 1
ATOM 846 O O . VAL A 1 101 ? 3.378 -14.177 -9.705 1.00 94.75 101 VAL A O 1
ATOM 849 N N . GLU A 1 102 ? 2.403 -14.871 -7.812 1.00 94.62 102 GLU A N 1
ATOM 850 C CA . GLU A 1 102 ? 2.380 -16.286 -8.202 1.00 94.62 102 GLU A CA 1
ATOM 851 C C . GLU A 1 102 ? 1.584 -16.503 -9.497 1.00 94.62 102 GLU A C 1
ATOM 853 O O . GLU A 1 102 ? 2.074 -17.150 -10.429 1.00 94.62 102 GLU A O 1
ATOM 858 N N . ARG A 1 103 ? 0.380 -15.921 -9.596 1.00 95.94 103 ARG A N 1
ATOM 859 C CA . ARG A 1 103 ? -0.427 -15.997 -10.823 1.00 95.94 103 ARG A CA 1
ATOM 860 C C . ARG A 1 103 ? 0.260 -15.319 -12.001 1.00 95.94 103 ARG A C 1
ATOM 862 O O . ARG A 1 103 ? 0.240 -15.873 -13.096 1.00 95.94 103 ARG A O 1
ATOM 869 N N . ALA A 1 104 ? 0.908 -14.176 -11.788 1.00 95.12 104 ALA A N 1
ATOM 870 C CA . ALA A 1 104 ? 1.661 -13.498 -12.836 1.00 95.12 104 ALA A CA 1
ATOM 871 C C . ALA A 1 104 ? 2.790 -14.390 -13.373 1.00 95.12 104 ALA A C 1
ATOM 873 O O . ALA A 1 104 ? 2.899 -14.596 -14.579 1.00 95.12 104 ALA A O 1
ATOM 874 N N . ILE A 1 105 ? 3.576 -15.011 -12.489 1.00 93.62 105 ILE A N 1
ATOM 875 C CA . ILE A 1 105 ? 4.665 -15.922 -12.875 1.00 93.62 105 ILE A CA 1
ATOM 876 C C . ILE A 1 105 ? 4.126 -17.146 -13.624 1.00 93.62 105 ILE A C 1
ATOM 878 O O . ILE A 1 105 ? 4.675 -17.540 -14.657 1.00 93.62 105 ILE A O 1
ATOM 882 N N . LYS A 1 106 ? 3.066 -17.770 -13.104 1.00 94.62 106 LYS A N 1
ATOM 883 C CA . LYS A 1 106 ? 2.568 -19.057 -13.603 1.00 94.62 106 LYS A CA 1
ATOM 884 C C . LYS A 1 106 ? 1.698 -18.929 -14.851 1.00 94.62 106 LYS A C 1
ATOM 886 O O . LYS A 1 106 ? 1.790 -19.769 -15.742 1.00 94.62 106 LYS A O 1
ATOM 891 N N . HIS A 1 107 ? 0.859 -17.902 -14.902 1.00 93.88 107 HIS A N 1
ATOM 892 C CA . HIS A 1 107 ? -0.197 -17.744 -15.901 1.00 93.88 107 HIS A CA 1
ATOM 893 C C . HIS A 1 107 ? -0.014 -16.515 -16.798 1.00 93.88 107 HIS A C 1
ATOM 895 O O . HIS A 1 107 ? -0.727 -16.393 -17.788 1.00 93.88 107 HIS A O 1
ATOM 901 N N . GLY A 1 108 ? 0.935 -15.623 -16.495 1.00 93.25 108 GLY A N 1
ATOM 902 C CA . GLY A 1 108 ? 1.113 -14.380 -17.253 1.00 93.25 108 GLY A CA 1
ATOM 903 C C . GLY A 1 108 ? 0.034 -13.336 -16.974 1.00 93.25 108 GLY A C 1
ATOM 904 O O . GLY A 1 108 ? -0.131 -12.404 -17.753 1.00 93.25 108 GLY A O 1
ATOM 905 N N . GLU A 1 109 ? -0.718 -13.488 -15.883 1.00 95.06 109 GLU A N 1
ATOM 906 C CA . GLU A 1 109 ? -1.782 -12.556 -15.516 1.00 95.06 109 GLU A CA 1
ATOM 907 C C . GLU A 1 109 ? -1.200 -11.251 -14.968 1.00 95.06 109 GLU A C 1
ATOM 909 O O . GLU A 1 109 ? -0.454 -11.257 -13.985 1.00 95.06 109 GLU A O 1
ATOM 914 N N . SER A 1 110 ? -1.575 -10.127 -15.578 1.00 96.62 110 SER A N 1
ATOM 915 C CA . SER A 1 110 ? -1.301 -8.812 -15.012 1.00 96.62 110 SER A CA 1
ATOM 916 C C . SER A 1 110 ? -2.152 -8.564 -13.766 1.00 96.62 110 SER A C 1
ATOM 918 O O . SER A 1 110 ? -3.201 -9.187 -13.553 1.00 96.62 110 SER A O 1
ATOM 920 N N . TYR A 1 111 ? -1.691 -7.659 -12.910 1.00 97.62 111 TYR A N 1
ATOM 921 C CA . TYR A 1 111 ? -2.412 -7.283 -11.704 1.00 97.62 111 TYR A CA 1
ATOM 922 C C . TYR A 1 111 ? -2.240 -5.807 -11.384 1.00 97.62 111 TYR A C 1
ATOM 924 O O . TYR A 1 111 ? -1.164 -5.246 -11.553 1.00 97.62 111 TYR A O 1
ATOM 932 N N . GLU A 1 112 ? -3.294 -5.223 -10.822 1.00 97.81 112 GLU A N 1
ATOM 933 C CA . GLU A 1 112 ? -3.286 -3.893 -10.230 1.00 97.81 112 GLU A CA 1
ATOM 934 C C . GLU A 1 112 ? -3.954 -3.978 -8.853 1.00 97.81 112 GLU A C 1
ATOM 936 O O . GLU A 1 112 ? -5.034 -4.559 -8.704 1.00 97.81 112 GLU A O 1
ATOM 941 N N . THR A 1 113 ? -3.299 -3.468 -7.812 1.00 97.69 113 THR A N 1
ATOM 942 C CA . THR A 1 113 ? -3.862 -3.476 -6.457 1.00 97.69 113 THR A CA 1
ATOM 943 C C . THR A 1 113 ? -3.284 -2.372 -5.585 1.00 97.69 113 THR A C 1
ATOM 945 O O . THR A 1 113 ? -2.100 -2.059 -5.644 1.00 97.69 113 THR A O 1
ATOM 948 N N . GLU A 1 114 ? -4.115 -1.843 -4.694 1.00 97.44 114 GLU A N 1
ATOM 949 C CA . GLU A 1 114 ? -3.686 -0.980 -3.595 1.00 97.44 114 GLU A CA 1
ATOM 950 C C . GLU A 1 114 ? -3.236 -1.839 -2.409 1.00 97.44 114 GLU A C 1
ATOM 952 O O . GLU A 1 114 ? -3.936 -2.787 -2.031 1.00 97.44 114 GLU A O 1
ATOM 957 N N . LEU A 1 115 ? -2.061 -1.545 -1.857 1.00 96.38 115 LEU A N 1
ATOM 958 C CA . LEU A 1 115 ? -1.424 -2.298 -0.774 1.00 96.38 115 LEU A CA 1
ATOM 959 C C . LEU A 1 115 ? -0.622 -1.364 0.134 1.00 96.38 115 LEU A C 1
ATOM 961 O O . LEU A 1 115 ? -0.178 -0.299 -0.289 1.00 96.38 115 LEU A O 1
ATOM 965 N N . GLU A 1 116 ? -0.382 -1.798 1.367 1.00 96.25 116 GLU A N 1
ATOM 966 C CA . GLU A 1 116 ? 0.556 -1.140 2.272 1.00 96.25 116 GLU A CA 1
ATOM 967 C C . GLU A 1 116 ? 1.977 -1.676 2.054 1.00 96.25 116 GLU A C 1
ATOM 969 O O . GLU A 1 116 ? 2.245 -2.879 2.183 1.00 96.25 116 GLU A O 1
ATOM 974 N N . VAL A 1 117 ? 2.899 -0.765 1.753 1.00 95.62 117 VAL A N 1
ATOM 975 C CA . VAL A 1 117 ? 4.336 -1.028 1.664 1.00 95.62 117 VAL A CA 1
ATOM 976 C C . VAL A 1 117 ? 5.060 -0.481 2.889 1.00 95.62 117 VAL A C 1
ATOM 978 O O . VAL A 1 117 ? 4.592 0.462 3.522 1.00 95.62 117 VAL A O 1
ATOM 981 N N . ILE A 1 118 ? 6.198 -1.082 3.229 1.00 94.25 118 ILE A N 1
ATOM 982 C CA . ILE A 1 118 ? 7.056 -0.651 4.334 1.00 94.25 118 ILE A CA 1
ATOM 983 C C . ILE A 1 118 ? 8.305 0.008 3.757 1.00 94.25 118 ILE A C 1
ATOM 985 O O . ILE A 1 118 ? 9.039 -0.620 2.992 1.00 94.25 118 ILE A O 1
ATOM 989 N N . ASN A 1 119 ? 8.537 1.269 4.120 1.00 90.38 119 ASN A N 1
ATOM 990 C CA . ASN A 1 119 ? 9.755 1.989 3.749 1.00 90.38 119 ASN A CA 1
ATOM 991 C C . ASN A 1 119 ? 10.940 1.615 4.663 1.00 90.38 119 ASN A C 1
ATOM 993 O O . ASN A 1 119 ? 10.784 0.896 5.654 1.00 90.38 119 ASN A O 1
ATOM 997 N N . ALA A 1 120 ? 12.140 2.105 4.345 1.00 87.31 120 ALA A N 1
ATOM 998 C CA . ALA A 1 120 ? 13.361 1.825 5.105 1.00 87.31 120 ALA A CA 1
ATOM 999 C C . ALA A 1 120 ? 13.284 2.260 6.584 1.00 87.31 120 ALA A C 1
ATOM 1001 O O . ALA A 1 120 ? 13.937 1.659 7.436 1.00 87.31 120 ALA A O 1
ATOM 1002 N N . ASN A 1 121 ? 12.440 3.246 6.899 1.00 88.75 121 ASN A N 1
ATOM 1003 C CA . ASN A 1 121 ? 12.185 3.721 8.260 1.00 88.75 121 ASN A CA 1
ATOM 1004 C C . ASN A 1 121 ? 11.124 2.897 9.020 1.00 88.75 121 ASN A C 1
ATOM 1006 O O . ASN A 1 121 ? 10.787 3.224 10.159 1.00 88.75 121 ASN A O 1
ATOM 1010 N N . GLY A 1 122 ? 10.580 1.835 8.417 1.00 88.62 122 GLY A N 1
ATOM 1011 C CA . GLY A 1 122 ? 9.561 0.979 9.031 1.00 88.62 122 GLY A CA 1
ATOM 1012 C C . GLY A 1 122 ? 8.149 1.574 9.027 1.00 88.62 122 GLY A C 1
ATOM 1013 O O . GLY A 1 122 ? 7.250 1.026 9.669 1.00 88.62 122 GLY A O 1
ATOM 1014 N N . GLN A 1 123 ? 7.931 2.687 8.324 1.00 91.19 123 GLN A N 1
ATOM 1015 C CA . GLN A 1 123 ? 6.617 3.306 8.193 1.00 91.19 123 GLN A CA 1
ATOM 1016 C C . GLN A 1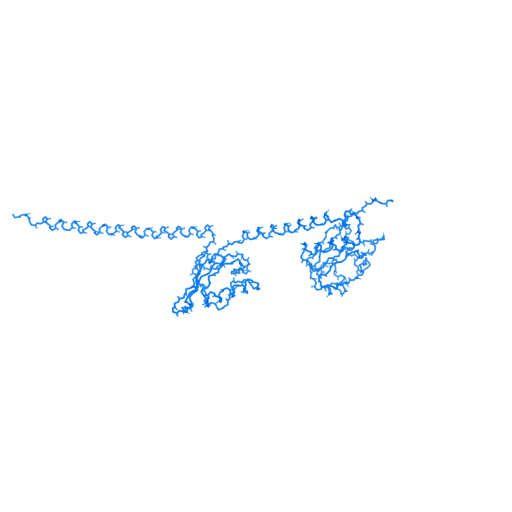 123 ? 5.812 2.627 7.086 1.00 91.19 123 GLN A C 1
ATOM 1018 O O . GLN A 1 123 ? 6.349 2.219 6.056 1.00 91.19 123 GLN A O 1
ATOM 1023 N N . SER A 1 124 ? 4.501 2.531 7.312 1.00 93.94 124 SER A N 1
ATOM 1024 C CA . SER A 1 124 ? 3.555 2.030 6.320 1.00 93.94 124 SER A CA 1
ATOM 1025 C C . SER A 1 124 ? 3.096 3.154 5.398 1.00 93.94 124 SER A C 1
ATOM 1027 O O . SER A 1 124 ? 2.659 4.201 5.882 1.00 93.94 124 SER A O 1
ATOM 1029 N N . VAL A 1 125 ? 3.157 2.914 4.092 1.00 95.00 125 VAL A N 1
ATOM 1030 C CA . VAL A 1 125 ? 2.731 3.841 3.038 1.00 95.00 125 VAL A CA 1
ATOM 1031 C C . VAL A 1 125 ? 1.786 3.098 2.101 1.00 95.00 125 VAL A C 1
ATOM 1033 O O . VAL A 1 125 ? 2.074 1.972 1.692 1.00 95.00 125 VAL A O 1
ATOM 1036 N N . TRP A 1 126 ? 0.655 3.702 1.739 1.00 96.88 126 TRP A N 1
ATOM 1037 C CA . TRP A 1 126 ? -0.210 3.107 0.719 1.00 96.88 126 TRP A CA 1
ATOM 1038 C C . TRP A 1 126 ? 0.356 3.313 -0.682 1.00 96.88 126 TRP A C 1
ATOM 1040 O O . TRP A 1 126 ? 0.639 4.440 -1.096 1.00 96.88 126 TRP A O 1
ATOM 1050 N N . ALA A 1 127 ? 0.444 2.222 -1.436 1.00 97.31 127 ALA A N 1
ATOM 1051 C CA . ALA A 1 127 ? 0.885 2.228 -2.816 1.00 97.31 127 ALA A CA 1
ATOM 1052 C C . ALA A 1 127 ? -0.113 1.517 -3.736 1.00 97.31 127 ALA A C 1
ATOM 1054 O O . ALA A 1 127 ? -0.667 0.474 -3.384 1.00 97.31 127 ALA A O 1
ATOM 1055 N N . LEU A 1 128 ? -0.309 2.069 -4.933 1.00 97.94 128 LEU A N 1
ATOM 1056 C CA . LEU A 1 128 ? -0.937 1.366 -6.049 1.00 97.94 128 LEU A CA 1
ATOM 1057 C C . LEU A 1 128 ? 0.164 0.636 -6.816 1.00 97.94 128 LEU A C 1
ATOM 1059 O O . LEU A 1 128 ? 1.112 1.256 -7.300 1.00 97.94 128 LEU A O 1
ATOM 1063 N N . VAL A 1 129 ? 0.054 -0.684 -6.884 1.00 97.56 129 VAL A N 1
ATOM 1064 C CA . VAL A 1 129 ? 1.050 -1.563 -7.494 1.00 97.56 129 VAL A CA 1
ATOM 1065 C C . VAL A 1 129 ? 0.433 -2.169 -8.744 1.00 97.56 129 VAL A C 1
ATOM 1067 O O . VAL A 1 129 ? -0.553 -2.901 -8.642 1.00 97.56 129 VAL A O 1
ATOM 1070 N N . HIS A 1 130 ? 1.043 -1.904 -9.895 1.00 98.00 130 HIS A N 1
ATOM 1071 C CA . HIS A 1 130 ? 0.746 -2.584 -11.156 1.00 98.00 130 HIS A CA 1
ATOM 1072 C C . HIS A 1 130 ? 1.903 -3.501 -11.521 1.00 98.00 130 HIS A C 1
ATOM 1074 O O . HIS A 1 130 ? 3.057 -3.085 -11.403 1.00 98.00 130 HIS A O 1
ATOM 1080 N N . GLY A 1 131 ? 1.613 -4.719 -11.971 1.00 97.38 131 GLY A N 1
ATOM 1081 C CA . GLY A 1 131 ? 2.618 -5.694 -12.374 1.00 97.38 131 GLY A CA 1
ATOM 1082 C C . GLY A 1 131 ? 2.199 -6.526 -13.579 1.00 97.38 131 GLY A C 1
ATOM 1083 O O . GLY A 1 131 ? 1.056 -6.963 -13.699 1.00 97.38 131 GLY A O 1
ATOM 1084 N N . GLU A 1 132 ? 3.169 -6.777 -14.448 1.00 97.56 132 GLU A N 1
ATOM 1085 C CA . GLU A 1 132 ? 3.074 -7.611 -15.640 1.00 97.56 132 GLU A CA 1
ATOM 1086 C C . GLU A 1 132 ? 4.230 -8.609 -15.671 1.00 97.56 132 GLU A C 1
ATOM 1088 O O . GLU A 1 132 ? 5.327 -8.340 -15.171 1.00 97.56 132 GLU A O 1
ATOM 1093 N N . ALA A 1 133 ? 3.988 -9.768 -16.277 1.00 97.00 133 ALA A N 1
ATOM 1094 C CA . ALA A 1 133 ? 4.982 -10.814 -16.447 1.00 97.00 133 ALA A CA 1
ATOM 1095 C C . ALA A 1 133 ? 5.356 -10.970 -17.925 1.00 97.00 133 ALA A C 1
ATOM 1097 O O . ALA A 1 133 ? 4.501 -11.072 -18.800 1.00 97.00 133 ALA A O 1
ATOM 1098 N N . GLU A 1 134 ? 6.656 -11.017 -18.197 1.00 96.25 134 GLU A N 1
ATOM 1099 C CA . GLU A 1 134 ? 7.209 -11.343 -19.505 1.00 96.25 134 GLU A CA 1
ATOM 1100 C C . GLU A 1 134 ? 7.572 -12.828 -19.538 1.00 96.25 134 GLU A C 1
ATOM 1102 O O . GLU A 1 134 ? 8.421 -13.288 -18.763 1.00 96.25 134 GLU A O 1
ATOM 1107 N N . HIS A 1 135 ? 6.974 -13.571 -20.470 1.00 94.62 135 HIS A N 1
ATOM 1108 C CA . HIS A 1 135 ? 7.278 -14.982 -20.701 1.00 94.62 135 HIS A CA 1
ATOM 1109 C C . HIS A 1 135 ? 8.094 -15.168 -21.977 1.00 94.62 135 HIS A C 1
ATOM 1111 O O . HIS A 1 135 ? 7.764 -14.629 -23.031 1.00 94.62 135 HIS A O 1
ATOM 1117 N N . LYS A 1 136 ? 9.136 -15.998 -21.902 1.00 93.81 136 LYS A N 1
ATOM 1118 C CA . LYS A 1 136 ? 9.888 -16.494 -23.062 1.00 93.81 136 LYS A CA 1
ATOM 1119 C C . LYS A 1 136 ? 9.888 -18.012 -23.031 1.00 93.81 136 LYS A C 1
ATOM 1121 O O . LYS A 1 136 ? 10.192 -18.612 -22.004 1.00 93.81 136 LYS A O 1
ATOM 1126 N N . ASN A 1 137 ? 9.528 -18.640 -24.151 1.00 91.31 137 ASN A N 1
ATOM 1127 C CA . ASN A 1 137 ? 9.463 -20.101 -24.286 1.00 91.31 137 ASN A CA 1
ATOM 1128 C C . ASN A 1 137 ? 8.643 -20.785 -23.169 1.00 91.31 137 ASN A C 1
ATOM 1130 O O . ASN A 1 137 ? 9.053 -21.807 -22.624 1.00 91.31 137 ASN A O 1
ATOM 1134 N N . GLY A 1 138 ? 7.509 -20.189 -22.781 1.00 88.50 138 GLY A N 1
ATOM 1135 C CA . GLY A 1 138 ? 6.624 -20.723 -21.737 1.00 88.50 138 GLY A CA 1
ATOM 1136 C C . GLY A 1 138 ? 7.111 -20.533 -20.294 1.00 88.50 138 GLY A C 1
ATOM 1137 O O . GLY A 1 138 ? 6.451 -21.006 -19.373 1.00 88.50 138 GLY A O 1
ATOM 1138 N N . ARG A 1 139 ? 8.232 -19.835 -20.066 1.00 93.25 139 ARG A N 1
ATOM 1139 C CA . ARG A 1 139 ? 8.765 -19.519 -18.731 1.00 93.25 139 ARG A CA 1
ATOM 1140 C C . ARG A 1 139 ? 8.742 -18.014 -18.482 1.00 93.25 139 ARG A C 1
ATOM 1142 O O . ARG A 1 139 ? 9.148 -17.249 -19.351 1.00 93.25 139 ARG A O 1
ATOM 1149 N N . CYS A 1 140 ? 8.325 -17.590 -17.291 1.00 94.56 140 CYS A N 1
ATOM 1150 C CA . CYS A 1 140 ? 8.447 -16.193 -16.877 1.00 94.56 140 CYS A CA 1
ATOM 1151 C C . CYS A 1 140 ? 9.929 -15.828 -16.692 1.00 94.56 140 CYS A C 1
ATOM 1153 O O . CYS A 1 140 ? 10.640 -16.489 -15.933 1.00 94.56 140 CYS A O 1
ATOM 1155 N N . VAL A 1 141 ? 10.395 -14.794 -17.392 1.00 96.06 141 VAL A N 1
ATOM 1156 C CA . VAL A 1 141 ? 11.790 -14.317 -17.333 1.00 96.06 141 VAL A CA 1
ATOM 1157 C C . VAL A 1 141 ? 11.927 -13.001 -16.574 1.00 96.06 141 VAL A C 1
ATOM 1159 O O . VAL A 1 141 ? 12.993 -12.695 -16.033 1.00 96.06 141 VAL A O 1
ATOM 1162 N N . ARG A 1 142 ? 10.853 -12.211 -16.512 1.00 96.19 142 ARG A N 1
ATOM 1163 C CA . ARG A 1 142 ? 10.839 -10.902 -15.861 1.00 96.19 142 ARG A CA 1
ATOM 1164 C C . ARG A 1 142 ? 9.437 -10.565 -15.380 1.00 96.19 142 ARG A C 1
ATOM 1166 O O . ARG A 1 142 ? 8.472 -10.840 -16.080 1.00 96.19 142 ARG A O 1
ATOM 1173 N N . ILE A 1 143 ? 9.349 -9.915 -14.227 1.00 96.12 143 ILE A N 1
ATOM 1174 C CA . ILE A 1 143 ? 8.143 -9.219 -13.773 1.00 96.12 143 ILE A CA 1
ATOM 1175 C C . ILE A 1 143 ? 8.492 -7.743 -13.674 1.00 96.12 143 ILE A C 1
ATOM 1177 O O . ILE A 1 143 ? 9.576 -7.403 -13.198 1.00 96.12 143 ILE A O 1
ATOM 1181 N N . PHE A 1 144 ? 7.627 -6.865 -14.146 1.00 97.12 144 PHE A N 1
ATOM 1182 C CA . PHE A 1 144 ? 7.868 -5.429 -14.130 1.00 97.12 144 PHE A CA 1
ATOM 1183 C C . PHE A 1 144 ? 6.557 -4.669 -14.016 1.00 97.12 144 PHE A C 1
ATOM 1185 O O . PHE A 1 144 ? 5.490 -5.219 -14.269 1.00 97.12 144 PHE A O 1
ATOM 1192 N N . GLY A 1 145 ? 6.637 -3.400 -13.648 1.00 97.25 145 GLY A N 1
ATOM 1193 C CA . GLY A 1 145 ? 5.461 -2.554 -13.595 1.00 97.25 145 GLY A CA 1
ATOM 1194 C C . GLY A 1 145 ? 5.731 -1.243 -12.886 1.00 97.25 145 GLY A C 1
ATOM 1195 O O . GLY A 1 145 ? 6.855 -0.729 -12.908 1.00 97.25 145 GLY A O 1
ATOM 1196 N N . SER A 1 146 ? 4.684 -0.699 -12.277 1.00 97.12 146 SER A N 1
ATOM 1197 C CA . SER A 1 146 ? 4.720 0.604 -11.627 1.00 97.12 146 SER A CA 1
ATOM 1198 C C . SER A 1 146 ? 4.315 0.529 -10.160 1.00 97.12 146 SER A C 1
ATOM 1200 O O . SER A 1 146 ? 3.649 -0.405 -9.702 1.00 97.12 146 SER A O 1
ATOM 1202 N N . LEU A 1 147 ? 4.790 1.512 -9.404 1.00 97.06 147 LEU A N 1
ATOM 1203 C CA . LEU A 1 147 ? 4.464 1.718 -8.004 1.00 97.06 147 LEU A CA 1
ATOM 1204 C C . LEU A 1 147 ? 4.132 3.192 -7.816 1.00 97.06 147 LEU A C 1
ATOM 1206 O O . LEU A 1 147 ? 5.011 4.036 -7.964 1.00 97.06 147 LEU A O 1
ATOM 1210 N N . GLN A 1 148 ? 2.886 3.503 -7.489 1.00 97.38 148 GLN A N 1
ATOM 1211 C CA . GLN A 1 148 ? 2.459 4.871 -7.232 1.00 97.38 148 GLN A CA 1
ATOM 1212 C C . GLN A 1 148 ? 2.233 5.093 -5.744 1.00 97.38 148 GLN A C 1
ATOM 1214 O O . GLN A 1 148 ? 1.523 4.313 -5.113 1.00 97.38 148 GLN A O 1
ATOM 1219 N N . ASN A 1 149 ? 2.762 6.185 -5.196 1.00 96.50 149 ASN A N 1
ATOM 1220 C CA . ASN A 1 149 ? 2.391 6.621 -3.853 1.00 96.50 149 ASN A CA 1
ATOM 1221 C C . ASN A 1 149 ? 0.963 7.188 -3.861 1.00 96.50 149 ASN A C 1
ATOM 1223 O O . ASN A 1 149 ? 0.686 8.196 -4.510 1.00 96.50 149 ASN A O 1
ATOM 1227 N N . ILE A 1 150 ? 0.058 6.541 -3.127 1.00 96.69 150 ILE A N 1
ATOM 1228 C CA . ILE A 1 150 ? -1.342 6.965 -2.981 1.00 96.69 150 ILE A CA 1
ATOM 1229 C C . ILE A 1 150 ? -1.693 7.289 -1.526 1.00 96.69 150 ILE A C 1
ATOM 1231 O O . ILE A 1 150 ? -2.870 7.403 -1.189 1.00 96.69 150 ILE A O 1
ATOM 1235 N N . ASP A 1 151 ? -0.694 7.449 -0.658 1.00 95.06 151 ASP A N 1
ATOM 1236 C CA . ASP A 1 151 ? -0.868 7.563 0.789 1.00 95.06 151 ASP A CA 1
ATOM 1237 C C . ASP A 1 151 ? -1.758 8.735 1.202 1.00 95.06 151 ASP A C 1
ATOM 1239 O O . ASP A 1 151 ? -2.732 8.546 1.931 1.00 95.06 151 ASP A O 1
ATOM 1243 N N . ALA A 1 152 ? -1.510 9.929 0.657 1.00 93.00 152 ALA A N 1
ATOM 1244 C CA . ALA A 1 152 ? -2.337 11.104 0.926 1.00 93.00 152 ALA A CA 1
ATOM 1245 C C . ALA A 1 152 ? -3.805 10.883 0.515 1.00 93.00 152 ALA A C 1
ATOM 1247 O O . ALA A 1 152 ? -4.720 11.146 1.296 1.00 93.00 152 ALA A O 1
ATOM 1248 N N . ARG A 1 153 ? -4.036 10.334 -0.688 1.00 94.50 153 ARG A N 1
ATOM 1249 C CA . ARG A 1 153 ? -5.385 10.023 -1.189 1.00 94.50 153 ARG A CA 1
ATOM 1250 C C . ARG A 1 153 ? -6.068 8.988 -0.299 1.00 94.50 153 ARG A C 1
ATOM 1252 O O . ARG A 1 153 ? -7.236 9.151 0.049 1.00 94.50 153 ARG A O 1
ATOM 1259 N N . LYS A 1 154 ? -5.346 7.929 0.073 1.00 94.50 154 LYS A N 1
ATOM 1260 C CA . LYS A 1 154 ? -5.913 6.809 0.821 1.00 94.50 154 LYS A CA 1
ATOM 1261 C C . LYS A 1 154 ? -6.226 7.177 2.263 1.00 94.50 154 LYS A C 1
ATOM 1263 O O . LYS A 1 154 ? -7.269 6.772 2.767 1.00 94.50 154 LYS A O 1
ATOM 1268 N N . LYS A 1 155 ? -5.395 7.999 2.906 1.00 90.62 155 LYS A N 1
ATOM 1269 C CA . LYS A 1 155 ? -5.675 8.538 4.245 1.00 90.62 155 LYS A CA 1
ATOM 1270 C C . LYS A 1 155 ? -6.970 9.346 4.265 1.00 90.62 155 LYS A C 1
ATOM 1272 O O . LYS A 1 155 ? -7.832 9.055 5.087 1.00 90.62 155 LYS A O 1
ATOM 1277 N N . VAL A 1 156 ? -7.160 10.251 3.302 1.00 92.94 156 VAL A N 1
ATOM 1278 C CA . VAL A 1 156 ? -8.407 11.028 3.172 1.00 92.94 156 VAL A CA 1
ATOM 1279 C C . VAL A 1 156 ? -9.613 10.120 2.908 1.00 92.94 156 VAL A C 1
ATOM 1281 O O . V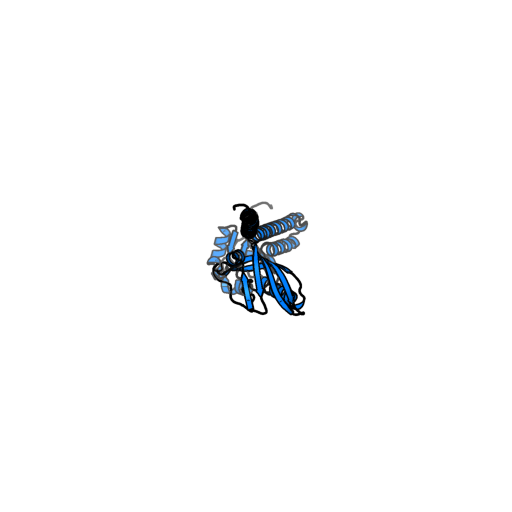AL A 1 156 ? -10.662 10.288 3.527 1.00 92.94 156 VAL A O 1
ATOM 1284 N N . GLU A 1 157 ? -9.483 9.121 2.029 1.00 92.31 157 GLU A N 1
ATOM 1285 C CA . GLU A 1 157 ? -10.556 8.148 1.770 1.00 92.31 157 GLU A CA 1
ATOM 1286 C C . GLU A 1 157 ? -10.951 7.382 3.043 1.00 92.31 157 GLU A C 1
ATOM 1288 O O . GLU A 1 157 ? -12.137 7.237 3.347 1.00 92.31 157 GLU A O 1
ATOM 1293 N N . LEU A 1 158 ? -9.963 6.904 3.803 1.00 89.25 158 LEU A N 1
ATOM 1294 C CA . LEU A 1 158 ? -10.185 6.152 5.035 1.00 89.25 158 LEU A CA 1
ATOM 1295 C C . LEU A 1 158 ? -10.786 7.028 6.141 1.00 89.25 158 LEU A C 1
ATOM 1297 O O . LEU A 1 158 ? -11.661 6.560 6.867 1.00 89.25 158 LEU A O 1
ATOM 1301 N N . GLU A 1 159 ? -10.363 8.285 6.264 1.00 88.00 159 GLU A N 1
ATOM 1302 C CA . GLU A 1 159 ? -10.955 9.252 7.196 1.00 88.00 159 GLU A CA 1
ATOM 1303 C C . GLU A 1 159 ? -12.413 9.559 6.845 1.00 88.00 159 GLU A C 1
ATOM 1305 O O . GLU A 1 159 ? -13.290 9.433 7.701 1.00 88.00 159 GLU A O 1
ATOM 1310 N N . ASN A 1 160 ? -12.705 9.852 5.577 1.00 90.69 160 ASN A N 1
ATOM 1311 C CA . ASN A 1 160 ? -14.073 10.088 5.116 1.00 90.69 160 ASN A CA 1
ATOM 1312 C C . ASN A 1 160 ? -14.965 8.862 5.332 1.00 90.69 160 ASN A C 1
ATOM 1314 O O . ASN A 1 160 ? -16.105 8.998 5.777 1.00 90.69 160 ASN A O 1
ATOM 1318 N N . ARG A 1 161 ? -14.446 7.654 5.078 1.00 86.06 161 ARG A N 1
ATOM 1319 C CA . ARG A 1 161 ? -15.175 6.404 5.336 1.00 86.06 161 ARG A CA 1
ATOM 1320 C C . ARG A 1 161 ? -15.489 6.229 6.823 1.00 86.06 161 ARG A C 1
ATOM 1322 O O . ARG A 1 161 ? -16.598 5.814 7.155 1.00 86.06 161 ARG A O 1
ATOM 1329 N N . LYS A 1 162 ? -14.552 6.567 7.716 1.00 81.69 162 LYS A N 1
ATOM 1330 C CA . LYS A 1 162 ? -14.782 6.541 9.172 1.00 81.69 162 LYS A CA 1
ATOM 1331 C C . LYS A 1 162 ? -15.879 7.523 9.583 1.00 81.69 162 LYS A C 1
ATOM 1333 O O . LYS A 1 162 ? -16.784 7.135 10.316 1.00 81.69 162 LYS A O 1
ATOM 1338 N N . ILE A 1 163 ? -15.835 8.756 9.077 1.00 82.75 163 ILE A N 1
ATOM 1339 C CA . ILE A 1 163 ? -16.845 9.787 9.369 1.00 82.75 163 ILE A CA 1
ATOM 1340 C C . ILE A 1 163 ? -18.224 9.370 8.840 1.00 82.75 163 ILE A C 1
ATOM 1342 O O . ILE A 1 163 ? -19.211 9.459 9.566 1.00 82.75 163 ILE A O 1
ATOM 1346 N N . ALA A 1 164 ? -18.305 8.869 7.605 1.00 80.19 164 ALA A N 1
ATOM 1347 C CA . ALA A 1 164 ? -19.561 8.412 7.013 1.00 80.19 164 ALA A CA 1
ATOM 1348 C C . ALA A 1 164 ? -20.192 7.272 7.825 1.00 80.19 164 ALA A C 1
ATOM 1350 O O . ALA A 1 164 ? -21.377 7.332 8.147 1.00 80.19 164 ALA A O 1
ATOM 1351 N N . ARG A 1 165 ? -19.387 6.282 8.233 1.00 76.06 165 ARG A N 1
ATOM 1352 C CA . ARG A 1 165 ? -19.837 5.169 9.081 1.00 76.06 165 ARG A CA 1
ATOM 1353 C C . ARG A 1 165 ? -20.332 5.646 10.446 1.00 76.06 165 ARG A C 1
ATOM 1355 O O . ARG A 1 165 ? -21.330 5.141 10.961 1.00 76.06 165 ARG A O 1
ATOM 1362 N N . PHE A 1 166 ? -19.638 6.617 11.033 1.00 76.50 166 PHE A N 1
ATOM 1363 C CA . PHE A 1 166 ? -20.053 7.230 12.289 1.00 76.50 166 PHE A CA 1
ATOM 1364 C C . PHE A 1 166 ? -21.412 7.930 12.143 1.00 76.50 166 PHE A C 1
ATOM 1366 O O . PHE A 1 166 ? -22.320 7.674 12.930 1.00 76.50 166 PHE A O 1
ATOM 1373 N N . ASN A 1 167 ? -21.589 8.731 11.091 1.00 74.69 167 ASN A N 1
ATOM 1374 C CA . ASN A 1 167 ? -22.849 9.422 10.812 1.00 74.69 167 ASN A CA 1
ATOM 1375 C C . ASN A 1 167 ? -24.008 8.454 10.524 1.00 74.69 167 ASN A C 1
ATOM 1377 O O . ASN A 1 167 ? -25.108 8.670 11.024 1.00 74.69 167 ASN A O 1
ATOM 1381 N N . GLU A 1 168 ? -23.772 7.379 9.766 1.00 76.44 168 GLU A N 1
ATOM 1382 C CA . GLU A 1 168 ? -24.768 6.326 9.515 1.00 76.44 168 GLU A CA 1
ATOM 1383 C C . GLU A 1 168 ? -25.237 5.686 10.827 1.00 76.44 168 GLU A C 1
ATOM 1385 O O . GLU A 1 168 ? -26.435 5.533 11.060 1.00 76.44 168 GLU A O 1
ATOM 1390 N N . THR A 1 169 ? -24.294 5.405 11.729 1.00 71.81 169 THR A N 1
ATOM 1391 C CA . THR A 1 169 ? -24.603 4.838 13.046 1.00 71.81 169 THR A CA 1
ATOM 1392 C C . THR A 1 169 ? -25.403 5.814 13.918 1.00 71.81 169 THR A C 1
ATOM 1394 O O . THR A 1 169 ? -26.298 5.408 14.654 1.00 71.81 169 THR A O 1
ATOM 1397 N N . LEU A 1 170 ? -25.127 7.120 13.845 1.00 71.75 170 LEU A N 1
ATOM 1398 C CA . LEU A 1 170 ? -25.934 8.122 14.552 1.00 71.75 170 LEU A CA 1
ATOM 1399 C C . LEU A 1 170 ? -27.349 8.240 13.969 1.00 71.75 170 LEU A C 1
ATOM 1401 O O . LEU A 1 170 ? -28.323 8.357 14.719 1.00 71.75 170 LEU A O 1
ATOM 1405 N N . ALA A 1 171 ? -27.479 8.179 12.644 1.00 68.88 171 ALA A N 1
ATOM 1406 C CA . ALA A 1 171 ? -28.773 8.232 11.975 1.00 68.88 171 ALA A CA 1
ATOM 1407 C C . ALA A 1 171 ? -29.654 7.032 12.357 1.00 68.88 171 ALA A C 1
ATOM 1409 O O . ALA A 1 171 ? -30.827 7.225 12.683 1.00 68.88 171 ALA A O 1
ATOM 1410 N N . SER A 1 172 ? -29.094 5.816 12.426 1.00 67.25 172 SER A N 1
ATOM 1411 C CA . SER A 1 172 ? -29.846 4.628 12.858 1.00 67.25 172 SER A CA 1
ATOM 1412 C C . SER A 1 172 ? -30.356 4.734 14.299 1.00 67.25 172 SER A C 1
ATOM 1414 O O . SER A 1 172 ? -31.426 4.218 14.612 1.00 67.25 172 SER A O 1
ATOM 1416 N N . LEU A 1 173 ? -29.636 5.447 15.171 1.00 64.31 173 LEU A N 1
ATOM 1417 C CA . LEU A 1 173 ? -30.077 5.719 16.544 1.00 64.31 173 LEU A CA 1
ATOM 1418 C C . LEU A 1 173 ? -31.177 6.785 16.627 1.00 64.31 173 LEU A C 1
ATOM 1420 O O . LEU A 1 173 ? -31.974 6.765 17.558 1.00 64.31 173 LEU A O 1
ATOM 1424 N N . THR A 1 174 ? -31.229 7.715 15.674 1.00 58.34 174 THR A N 1
ATOM 1425 C CA . THR A 1 174 ? -32.208 8.818 15.687 1.00 58.34 174 THR A CA 1
ATOM 1426 C C . THR A 1 174 ? -33.547 8.411 15.059 1.00 58.34 174 THR A C 1
ATOM 1428 O O . THR A 1 174 ? -34.580 8.983 15.392 1.00 58.34 174 THR A O 1
ATOM 1431 N N . VAL A 1 175 ? -33.538 7.418 14.160 1.00 58.34 175 VAL A N 1
ATOM 1432 C CA . VAL A 1 175 ? -34.710 6.993 13.366 1.00 58.34 175 VAL A CA 1
ATOM 1433 C C . VAL A 1 175 ? -35.349 5.694 13.879 1.00 58.34 175 VAL A C 1
ATOM 1435 O O . VAL A 1 175 ? -36.428 5.328 13.427 1.00 58.34 175 VAL A O 1
ATOM 1438 N N . SER A 1 176 ? -34.727 4.987 14.827 1.00 59.66 176 SER A N 1
ATOM 1439 C CA . SER A 1 176 ? -35.318 3.769 15.400 1.00 59.66 176 SER A CA 1
ATOM 1440 C C . SER A 1 176 ? -36.653 4.089 16.085 1.00 59.66 176 SER A C 1
ATOM 1442 O O . SER A 1 176 ? -36.708 4.801 17.092 1.00 59.66 176 SER A O 1
ATOM 1444 N N . ASP A 1 177 ? -37.733 3.530 15.534 1.00 56.22 177 ASP A N 1
ATOM 1445 C CA . ASP A 1 177 ? -39.097 3.631 16.061 1.00 56.22 177 ASP A CA 1
ATOM 1446 C C . ASP A 1 177 ? -39.168 3.131 17.509 1.00 56.22 177 ASP A C 1
ATOM 1448 O O . ASP A 1 177 ? -39.991 3.585 18.294 1.00 56.22 177 ASP A O 1
ATOM 1452 N N . GLU A 1 178 ? -38.296 2.211 17.911 1.00 57.50 178 GLU A N 1
ATOM 1453 C CA . GLU A 1 178 ? -38.198 1.716 19.281 1.00 57.50 178 GLU A CA 1
ATOM 1454 C C . GLU A 1 178 ? -37.700 2.795 20.255 1.00 57.50 178 GLU A C 1
ATOM 1456 O O . GLU A 1 178 ? -38.179 2.870 21.392 1.00 57.50 178 GLU A O 1
ATOM 1461 N N . ILE A 1 179 ? -36.782 3.662 19.811 1.00 55.38 179 ILE A N 1
ATOM 1462 C CA . ILE A 1 179 ? -36.299 4.824 20.574 1.00 55.38 179 ILE A CA 1
ATOM 1463 C C . ILE A 1 179 ? -37.368 5.919 20.595 1.00 55.38 179 ILE A C 1
ATOM 1465 O O . ILE A 1 179 ? -37.671 6.444 21.668 1.00 55.38 179 ILE A O 1
ATOM 1469 N N . LEU A 1 180 ? -37.986 6.210 19.448 1.00 55.75 180 LEU A N 1
ATOM 1470 C CA . LEU A 1 180 ? -39.018 7.247 19.325 1.00 55.75 180 LEU A CA 1
ATOM 1471 C C . LEU A 1 180 ? -40.319 6.887 20.064 1.00 55.75 180 LEU A C 1
ATOM 1473 O O . LEU A 1 180 ? -40.950 7.761 20.653 1.00 55.75 180 LEU A O 1
ATOM 1477 N N . ASN A 1 181 ? -40.686 5.603 20.108 1.00 58.47 181 ASN A N 1
ATOM 1478 C CA . ASN A 1 181 ? -41.898 5.108 20.774 1.00 58.47 181 ASN A CA 1
ATOM 1479 C C . ASN A 1 181 ? -41.651 4.604 22.211 1.00 58.47 181 ASN A C 1
ATOM 1481 O O . ASN A 1 181 ? -42.513 3.941 22.791 1.00 58.47 181 ASN A O 1
ATOM 1485 N N . GLY A 1 182 ? -40.479 4.880 22.798 1.00 57.28 182 GLY A N 1
ATOM 1486 C CA . GLY A 1 182 ? -40.207 4.616 24.216 1.00 57.28 182 GLY A CA 1
ATOM 1487 C C . GLY A 1 182 ? -40.122 3.134 24.610 1.00 57.28 182 GLY A C 1
ATOM 1488 O O . GLY A 1 182 ? -40.266 2.802 25.790 1.00 57.28 182 GLY A O 1
ATOM 1489 N N . LYS A 1 183 ? -39.861 2.217 23.666 1.00 63.72 183 LYS A N 1
ATOM 1490 C CA . LYS A 1 183 ? -39.678 0.779 23.945 1.00 63.72 183 LYS A CA 1
ATOM 1491 C C . LYS A 1 183 ? -38.282 0.512 24.505 1.00 63.72 183 LYS A C 1
ATOM 1493 O O . LYS A 1 183 ? -37.405 -0.058 23.858 1.00 63.72 183 LYS A O 1
ATOM 1498 N N . LEU A 1 184 ? -38.102 0.899 25.765 1.00 65.06 184 LEU A N 1
ATOM 1499 C CA . LEU A 1 184 ? -36.817 0.921 26.465 1.00 65.06 184 LEU A CA 1
ATOM 1500 C C . LEU A 1 184 ? -36.058 -0.418 26.442 1.00 65.06 184 LEU A C 1
ATOM 1502 O O . LEU A 1 184 ? -34.832 -0.416 26.468 1.00 65.06 184 LEU A O 1
ATOM 1506 N N . SER A 1 185 ? -36.748 -1.562 26.407 1.00 62.78 185 SER A N 1
ATOM 1507 C CA . SER A 1 185 ? -36.120 -2.891 26.364 1.00 62.78 185 SER A CA 1
ATOM 1508 C C . SER A 1 185 ? -35.403 -3.185 25.043 1.00 62.78 185 SER A C 1
ATOM 1510 O O . SER A 1 185 ? -34.314 -3.746 25.079 1.00 62.78 185 SER A O 1
ATOM 1512 N N . GLN A 1 186 ? -35.965 -2.773 23.905 1.00 64.50 186 GLN A N 1
ATOM 1513 C CA . GLN A 1 186 ? -35.390 -3.004 22.572 1.00 64.50 186 GLN A CA 1
ATOM 1514 C C . GLN A 1 186 ? -34.329 -1.950 22.225 1.00 64.50 186 GLN A C 1
ATOM 1516 O O . GLN A 1 186 ? -33.268 -2.275 21.694 1.00 64.50 186 GLN A O 1
ATOM 1521 N N . SER A 1 187 ? -34.554 -0.699 22.632 1.00 70.06 187 SER A N 1
ATOM 1522 C CA . SER A 1 187 ? -33.614 0.408 22.414 1.00 70.06 187 SER A CA 1
ATOM 1523 C C . SER A 1 187 ? -32.255 0.185 23.085 1.00 70.06 187 SER A C 1
ATOM 1525 O O . SER A 1 187 ? -31.221 0.580 22.552 1.00 70.06 187 SER A O 1
ATOM 1527 N N . LYS A 1 188 ? -32.228 -0.489 24.242 1.00 75.62 188 LYS A N 1
ATOM 1528 C CA . LYS A 1 188 ? -30.998 -0.842 24.977 1.00 75.62 188 LYS A CA 1
ATOM 1529 C C . LYS A 1 188 ? -29.996 -1.630 24.134 1.00 75.62 188 LYS A C 1
ATOM 1531 O O . LYS A 1 188 ? -28.796 -1.339 24.152 1.00 75.62 188 LYS A O 1
ATOM 1536 N N . GLU A 1 189 ? -30.487 -2.636 23.423 1.00 75.75 189 GLU A N 1
ATOM 1537 C CA . GLU A 1 189 ? -29.648 -3.543 22.645 1.00 75.75 189 GLU A CA 1
ATOM 1538 C C . GLU A 1 189 ? -29.150 -2.857 21.368 1.00 75.75 189 GLU A C 1
ATOM 1540 O O . GLU A 1 189 ? -27.950 -2.847 21.098 1.00 75.75 189 GLU A O 1
ATOM 1545 N N . LEU A 1 190 ? -30.039 -2.146 20.672 1.00 75.88 190 LEU A N 1
ATOM 1546 C CA . LEU A 1 190 ? -29.708 -1.335 19.496 1.00 75.88 190 LEU A CA 1
ATOM 1547 C C . LEU A 1 190 ? -28.624 -0.285 19.778 1.00 75.88 190 LEU A C 1
ATOM 1549 O O . LEU A 1 190 ? -27.668 -0.162 19.006 1.00 75.88 190 LEU A O 1
ATOM 1553 N N . ILE A 1 191 ? -28.723 0.446 20.896 1.00 76.62 191 ILE A N 1
ATOM 1554 C CA . ILE A 1 191 ? -27.728 1.465 21.265 1.00 76.62 191 ILE A CA 1
ATOM 1555 C C . ILE A 1 191 ? -26.362 0.819 21.521 1.00 76.62 191 ILE A C 1
ATOM 1557 O O . ILE A 1 191 ? -25.346 1.283 21.004 1.00 76.62 191 ILE A O 1
ATOM 1561 N N . THR A 1 192 ? -26.312 -0.264 22.298 1.00 78.69 192 THR A N 1
ATOM 1562 C CA . THR A 1 192 ? -25.037 -0.922 22.635 1.00 78.69 192 THR A CA 1
ATOM 1563 C C . THR A 1 192 ? -24.382 -1.596 21.428 1.00 78.69 192 THR A C 1
ATOM 1565 O O . THR A 1 192 ? -23.166 -1.480 21.259 1.00 78.69 192 THR A O 1
ATOM 1568 N N . GLN A 1 193 ? -25.166 -2.210 20.540 1.00 81.44 193 GLN A N 1
ATOM 1569 C CA . GLN A 1 193 ? -24.686 -2.739 19.260 1.00 81.44 193 GLN A CA 1
ATOM 1570 C C . GLN A 1 193 ? -24.107 -1.637 18.365 1.00 81.44 193 GLN A C 1
ATOM 1572 O O . GLN A 1 193 ? -22.991 -1.774 17.853 1.00 81.44 193 GLN A O 1
ATOM 1577 N N . SER A 1 194 ? -24.820 -0.517 18.242 1.00 78.19 194 SER A N 1
ATOM 1578 C CA . SER A 1 194 ? -24.386 0.643 17.456 1.00 78.19 194 SER A CA 1
ATOM 1579 C C . SER A 1 194 ? -23.069 1.223 17.980 1.00 78.19 194 SER A C 1
ATOM 1581 O O . SER A 1 194 ? -22.150 1.473 17.203 1.00 78.19 194 SER A O 1
ATOM 1583 N N . ILE A 1 195 ? -22.911 1.347 19.304 1.00 76.25 195 ILE A N 1
ATOM 1584 C CA . ILE A 1 195 ? -21.648 1.782 19.928 1.00 76.25 195 ILE A CA 1
ATOM 1585 C C . ILE A 1 195 ? -20.499 0.823 19.575 1.00 76.25 195 ILE A C 1
ATOM 1587 O O . ILE A 1 195 ? -19.421 1.270 19.179 1.00 76.25 195 ILE A O 1
ATOM 1591 N N . CYS A 1 196 ? -20.722 -0.492 19.669 1.00 75.56 196 CYS A N 1
ATOM 1592 C CA . CYS A 1 196 ? -19.737 -1.503 19.272 1.00 75.56 196 CYS A CA 1
ATOM 1593 C C . CYS A 1 196 ? -19.329 -1.401 17.799 1.00 75.56 196 CYS A C 1
ATOM 1595 O O . CYS A 1 196 ? -18.176 -1.659 17.448 1.00 75.56 196 CYS A O 1
ATOM 1597 N N . GLN A 1 197 ? -20.274 -1.070 16.923 1.00 75.62 197 GLN A N 1
ATOM 1598 C CA . GLN A 1 197 ? -20.018 -0.909 15.498 1.00 75.62 197 GLN A CA 1
ATOM 1599 C C . GLN A 1 197 ? -19.249 0.379 15.194 1.00 75.62 197 GLN A C 1
ATOM 1601 O O . GLN A 1 197 ? -18.258 0.316 14.467 1.00 75.62 197 GLN A O 1
ATOM 1606 N N . ALA A 1 198 ? -19.658 1.511 15.771 1.00 69.62 198 ALA A N 1
ATOM 1607 C CA . ALA A 1 198 ? -19.030 2.813 15.543 1.00 69.62 198 ALA A CA 1
ATOM 1608 C C . ALA A 1 198 ? -17.601 2.894 16.094 1.00 69.62 198 ALA A C 1
ATOM 1610 O O . ALA A 1 198 ? -16.726 3.465 15.448 1.00 69.62 198 ALA A O 1
ATOM 1611 N N . LEU A 1 199 ? -17.359 2.327 17.278 1.00 70.81 199 LEU A N 1
ATOM 1612 C CA . LEU A 1 199 ? -16.050 2.385 17.939 1.00 70.81 199 LEU A CA 1
ATOM 1613 C C . LEU A 1 199 ? -15.137 1.205 17.589 1.00 70.81 199 LEU A C 1
ATOM 1615 O O . LEU A 1 199 ? -14.020 1.135 18.094 1.00 70.81 199 LEU A O 1
ATOM 1619 N N . GLU A 1 200 ? -15.612 0.267 16.765 1.00 72.12 200 GLU A N 1
ATOM 1620 C CA . GLU A 1 200 ? -14.894 -0.965 16.406 1.00 72.12 200 GLU A CA 1
ATOM 1621 C C . GLU A 1 200 ? -14.401 -1.754 17.634 1.00 72.12 200 GLU A C 1
ATOM 1623 O O . GLU A 1 200 ? -13.326 -2.353 17.639 1.00 72.12 200 GLU A O 1
ATOM 1628 N N . VAL A 1 201 ? -15.215 -1.774 18.693 1.00 70.25 201 VAL A N 1
ATOM 1629 C CA . VAL A 1 201 ? -14.921 -2.485 19.943 1.00 70.25 201 VAL A CA 1
ATOM 1630 C C . VAL A 1 201 ? -15.720 -3.780 20.051 1.00 70.25 201 VAL A C 1
ATOM 1632 O O . VAL A 1 201 ? -16.845 -3.897 19.561 1.00 70.25 201 VAL A O 1
ATOM 1635 N N . ASN A 1 202 ? -15.149 -4.763 20.748 1.00 68.31 202 ASN A N 1
ATOM 1636 C CA . ASN A 1 202 ? -15.779 -6.072 20.933 1.00 68.31 202 ASN A CA 1
ATOM 1637 C C . ASN A 1 202 ? -16.989 -6.032 21.869 1.00 68.31 202 ASN A C 1
ATOM 1639 O O . ASN A 1 202 ? -17.895 -6.846 21.713 1.00 68.31 202 ASN A O 1
ATOM 1643 N N . CYS A 1 203 ? -17.013 -5.101 22.823 1.00 75.69 203 CYS A N 1
ATOM 1644 C CA . CYS A 1 203 ? -18.097 -4.974 23.786 1.00 75.69 203 CYS A CA 1
ATOM 1645 C C . CYS A 1 203 ? -18.381 -3.514 24.150 1.00 75.69 203 CYS A C 1
ATOM 1647 O O . CYS A 1 203 ? -17.464 -2.693 24.215 1.00 75.69 203 CYS A O 1
ATOM 1649 N N . ALA A 1 204 ? -19.643 -3.223 24.447 1.00 78.12 204 ALA A N 1
ATOM 1650 C CA . ALA A 1 204 ? -20.122 -1.935 24.926 1.00 78.12 204 ALA A CA 1
ATOM 1651 C C . ALA A 1 204 ? -21.157 -2.160 26.031 1.00 78.12 204 ALA A C 1
ATOM 1653 O O . ALA A 1 204 ? -21.946 -3.102 25.979 1.00 78.12 204 ALA A O 1
ATOM 1654 N N . SER A 1 205 ? -21.162 -1.295 27.044 1.00 77.62 205 SER A N 1
ATOM 1655 C CA . SER A 1 205 ? -22.138 -1.358 28.132 1.00 77.62 205 SER A CA 1
ATOM 1656 C C . SER A 1 205 ? -22.592 0.031 28.549 1.00 77.62 205 SER A C 1
ATOM 1658 O O . SER A 1 205 ? -21.758 0.916 28.724 1.00 77.62 205 SER A O 1
ATOM 1660 N N . ILE A 1 206 ? -23.890 0.182 28.788 1.00 77.56 206 ILE A N 1
ATOM 1661 C CA . ILE A 1 206 ? -24.501 1.353 29.412 1.00 77.56 206 ILE A CA 1
ATOM 1662 C C . ILE A 1 206 ? -24.764 1.006 30.872 1.00 77.56 206 ILE A C 1
ATOM 1664 O O . ILE A 1 206 ? -25.427 0.008 31.171 1.00 77.56 206 ILE A O 1
ATOM 1668 N N . LYS A 1 207 ? -24.253 1.837 31.779 1.00 77.12 207 LYS A N 1
ATOM 1669 C CA . LYS A 1 207 ? -24.460 1.708 33.222 1.00 77.12 207 LYS A CA 1
ATOM 1670 C C . LYS A 1 207 ? -25.032 2.996 33.782 1.00 77.12 207 LYS A C 1
ATOM 1672 O O . LYS A 1 207 ? -24.623 4.077 33.369 1.00 77.12 207 LYS A O 1
ATOM 1677 N N . LEU A 1 208 ? -25.957 2.865 34.722 1.00 77.94 208 LEU A N 1
ATOM 1678 C CA . LEU A 1 208 ? -26.616 3.983 35.390 1.00 77.94 208 LEU A CA 1
ATOM 1679 C C . LEU A 1 208 ? -26.287 3.957 36.878 1.00 77.94 208 LEU A C 1
ATOM 1681 O O . LEU A 1 208 ? -26.166 2.888 37.472 1.00 77.94 208 LEU A O 1
ATOM 1685 N N . PHE A 1 209 ? -26.163 5.127 37.495 1.00 79.50 209 PHE A N 1
ATOM 1686 C CA . PHE A 1 209 ? -26.025 5.210 38.944 1.00 79.50 209 PHE A CA 1
ATOM 1687 C C . PHE A 1 209 ? -27.294 4.727 39.649 1.00 79.50 209 PHE A C 1
ATOM 1689 O O . PHE A 1 209 ? -28.407 4.993 39.192 1.00 79.50 209 PHE A O 1
ATOM 1696 N N . ASN A 1 210 ? -27.137 4.073 40.801 1.00 80.31 210 ASN A N 1
ATOM 1697 C CA . ASN A 1 210 ? -28.248 3.946 41.743 1.00 80.31 210 ASN A CA 1
ATOM 1698 C C . ASN A 1 210 ? -28.603 5.308 42.366 1.00 80.31 210 ASN A C 1
ATOM 1700 O O . ASN A 1 210 ? -27.844 6.273 42.281 1.00 80.31 210 ASN A O 1
ATOM 1704 N N . GLN A 1 211 ? -29.734 5.363 43.075 1.00 77.62 211 GLN A N 1
ATOM 1705 C CA . GLN A 1 211 ? -30.219 6.584 43.736 1.00 77.62 211 GLN A CA 1
ATOM 1706 C C . GLN A 1 211 ? -29.187 7.229 44.679 1.00 77.62 211 GLN A C 1
ATOM 1708 O O . GLN A 1 211 ? -29.114 8.448 44.765 1.00 77.62 211 GLN A O 1
ATOM 1713 N N . GLN A 1 212 ? -28.364 6.422 45.352 1.00 83.12 212 GLN A N 1
ATOM 1714 C CA . GLN A 1 212 ? -27.350 6.888 46.308 1.00 83.12 212 GLN A CA 1
ATOM 1715 C C . GLN A 1 212 ? -25.993 7.203 45.652 1.00 83.12 212 GLN A C 1
ATOM 1717 O O . GLN A 1 212 ? -25.073 7.612 46.349 1.00 83.12 212 GLN A O 1
ATOM 1722 N N . ARG A 1 213 ? -25.849 6.992 44.335 1.00 81.12 213 ARG A N 1
ATOM 1723 C CA . ARG A 1 213 ? -24.599 7.132 43.559 1.00 81.12 213 ARG A CA 1
ATOM 1724 C C . ARG A 1 213 ? -23.402 6.302 44.044 1.00 81.12 213 ARG A C 1
ATOM 1726 O O . ARG A 1 213 ? -22.270 6.538 43.638 1.00 81.12 213 ARG A O 1
ATOM 1733 N N . THR A 1 214 ? -23.655 5.274 44.840 1.00 83.62 214 THR A N 1
ATOM 1734 C CA . THR A 1 214 ? -22.643 4.367 45.397 1.00 83.62 214 THR A CA 1
ATOM 1735 C C . THR A 1 214 ? -22.308 3.199 44.471 1.00 83.62 214 THR A C 1
ATOM 1737 O O . THR A 1 214 ? -21.309 2.510 44.674 1.00 83.62 214 THR A O 1
ATOM 1740 N N . GLN A 1 215 ? -23.129 2.950 43.448 1.00 83.38 215 GLN A N 1
ATOM 1741 C CA . GLN A 1 215 ? -22.942 1.845 42.509 1.00 83.38 215 GLN A CA 1
ATOM 1742 C C . GLN A 1 215 ? -23.431 2.195 41.102 1.00 83.38 215 GLN A C 1
ATOM 1744 O O . GLN A 1 215 ? -24.369 2.976 40.924 1.00 83.38 215 GLN A O 1
ATOM 1749 N N . LEU A 1 216 ? -22.814 1.561 40.107 1.00 77.94 216 LEU A N 1
ATOM 1750 C CA . LEU A 1 216 ? -23.238 1.592 38.712 1.00 77.94 216 LEU A CA 1
ATOM 1751 C C . LEU A 1 216 ? -23.924 0.270 38.357 1.00 77.94 216 LEU A C 1
ATOM 1753 O O . LEU A 1 216 ? -23.302 -0.795 38.352 1.00 77.94 216 LEU A O 1
ATOM 1757 N N . ILE A 1 217 ? -25.212 0.361 38.044 1.00 77.56 217 ILE A N 1
ATOM 1758 C CA . ILE A 1 217 ? -26.082 -0.749 37.673 1.00 77.56 217 ILE A CA 1
ATOM 1759 C C . ILE A 1 217 ? -26.068 -0.899 36.153 1.00 77.56 217 ILE A C 1
ATOM 1761 O O . ILE A 1 217 ? -26.231 0.071 35.410 1.00 77.56 217 ILE A O 1
ATOM 1765 N N . GLN A 1 218 ? -25.886 -2.131 35.688 1.00 77.56 218 GLN A N 1
ATOM 1766 C CA . GLN A 1 218 ? -25.922 -2.479 34.274 1.00 77.56 218 GLN A CA 1
ATOM 1767 C C . GLN A 1 218 ? -27.317 -2.232 33.689 1.00 77.56 218 GLN A C 1
ATOM 1769 O O . GLN A 1 218 ? -28.293 -2.852 34.103 1.00 77.56 218 GLN A O 1
ATOM 1774 N N . PHE A 1 219 ? -27.401 -1.326 32.715 1.00 77.12 219 PHE A N 1
ATOM 1775 C CA . PHE A 1 219 ? -28.644 -0.996 32.017 1.00 77.12 219 PHE A CA 1
ATOM 1776 C C . PHE A 1 219 ? -28.757 -1.709 30.666 1.00 77.12 219 PHE A C 1
ATOM 1778 O O . PHE A 1 219 ? -29.850 -2.158 30.318 1.00 77.12 219 PHE A O 1
ATOM 1785 N N . ALA A 1 220 ? -27.642 -1.824 29.933 1.00 78.12 220 ALA A N 1
ATOM 1786 C CA . ALA A 1 220 ? -27.536 -2.548 28.665 1.00 78.12 220 ALA A CA 1
ATOM 1787 C C . ALA A 1 220 ? -26.097 -3.019 28.415 1.00 78.12 220 ALA A C 1
ATOM 1789 O O . ALA A 1 220 ? -25.154 -2.284 28.711 1.00 78.12 220 ALA A O 1
ATOM 1790 N N . SER A 1 221 ? -25.915 -4.199 27.824 1.00 80.19 221 SER A N 1
ATOM 1791 C CA . SER A 1 221 ? -24.623 -4.695 27.322 1.00 80.19 221 SER A CA 1
ATOM 1792 C C . SER A 1 221 ? -24.773 -5.283 25.936 1.00 80.19 221 SER A C 1
ATOM 1794 O O . SER A 1 221 ? -25.770 -5.928 25.644 1.00 80.19 221 SER A O 1
ATOM 1796 N N . PHE A 1 222 ? -23.715 -5.162 25.146 1.00 78.00 222 PHE A N 1
ATOM 1797 C CA . PHE A 1 222 ? -23.513 -5.982 23.969 1.00 78.00 222 PHE A CA 1
ATOM 1798 C C . PHE A 1 222 ? -22.063 -6.456 23.925 1.00 78.00 222 PHE A C 1
ATOM 1800 O O . PHE A 1 222 ? -21.141 -5.693 24.223 1.00 78.00 222 PHE A O 1
ATOM 1807 N N . ASN A 1 223 ? -21.857 -7.721 23.565 1.00 79.00 223 ASN A N 1
ATOM 1808 C CA . ASN A 1 223 ? -20.538 -8.305 23.374 1.00 79.00 223 ASN A CA 1
ATOM 1809 C C . ASN A 1 223 ? -20.566 -9.248 22.169 1.00 79.00 223 ASN A C 1
ATOM 1811 O O . ASN A 1 223 ? -21.326 -10.214 22.154 1.00 79.00 223 ASN A O 1
ATOM 1815 N N . ARG A 1 224 ? -19.692 -9.005 21.187 1.00 73.56 224 ARG A N 1
ATOM 1816 C CA . ARG A 1 224 ? -19.581 -9.832 19.976 1.00 73.56 224 ARG A CA 1
ATOM 1817 C C . ARG A 1 224 ? -19.204 -11.286 20.271 1.00 73.56 224 ARG A C 1
ATOM 1819 O O . ARG A 1 224 ? -19.536 -12.154 19.475 1.00 73.56 224 ARG A O 1
ATOM 1826 N N . SER A 1 225 ? -18.521 -11.563 21.387 1.00 70.69 225 SER A N 1
ATOM 1827 C CA . SER A 1 225 ? -18.128 -12.926 21.780 1.00 70.69 225 SER A CA 1
ATOM 1828 C C . SER A 1 225 ? -19.178 -13.670 22.614 1.00 70.69 225 SER A C 1
ATOM 1830 O O . SER A 1 225 ? -18.938 -14.807 23.014 1.00 70.69 225 SER A O 1
ATOM 1832 N N . GLY A 1 226 ? -20.333 -13.052 22.888 1.00 63.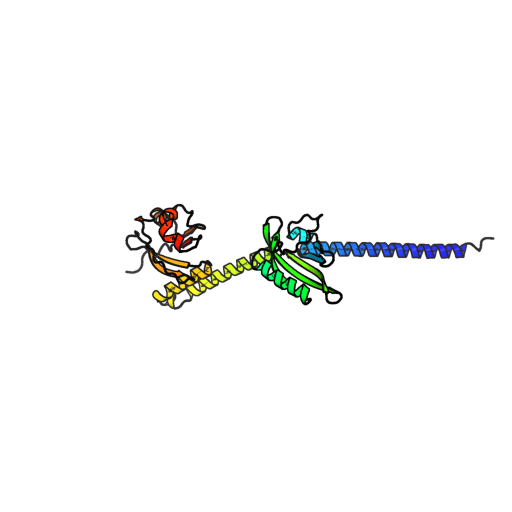69 226 GLY A N 1
ATOM 1833 C CA . GLY A 1 226 ? -21.458 -13.691 23.578 1.00 63.69 226 GLY A CA 1
ATOM 1834 C C . GLY A 1 226 ? -21.281 -13.901 25.086 1.00 63.69 226 GLY A C 1
ATOM 1835 O O . GLY A 1 226 ? -22.173 -14.457 25.719 1.00 63.69 226 GLY A O 1
ATOM 1836 N N . SER A 1 227 ? -20.170 -13.464 25.696 1.00 58.56 227 SER A N 1
ATOM 1837 C CA . SER A 1 227 ? -20.019 -13.522 27.154 1.00 58.56 227 SER A CA 1
ATOM 1838 C C . SER A 1 227 ? -20.588 -12.268 27.822 1.00 58.56 227 SER A C 1
ATOM 1840 O O . SER A 1 227 ? -20.082 -11.154 27.649 1.00 58.56 227 SER A O 1
ATOM 1842 N N . GLU A 1 228 ? -21.646 -12.451 28.610 1.00 55.03 228 GLU A N 1
ATOM 1843 C CA . GLU A 1 228 ? -22.148 -11.436 29.532 1.00 55.03 228 GLU A CA 1
ATOM 1844 C C . GLU A 1 228 ? -21.486 -11.612 30.898 1.00 55.03 228 GLU A C 1
ATOM 1846 O O . GLU A 1 228 ? -21.586 -12.661 31.528 1.00 55.03 228 GLU A O 1
ATOM 1851 N N . ASN A 1 229 ? -20.801 -10.572 31.373 1.00 54.31 229 ASN A N 1
ATOM 1852 C CA . ASN A 1 229 ? -20.259 -10.531 32.728 1.00 54.31 229 ASN A CA 1
ATOM 1853 C C . ASN A 1 229 ? -20.801 -9.294 33.441 1.00 54.31 229 ASN A C 1
ATOM 1855 O O . ASN A 1 229 ? -20.334 -8.174 33.222 1.00 54.31 229 ASN A O 1
ATOM 1859 N N . ASN A 1 230 ? -21.778 -9.511 34.320 1.00 60.47 230 ASN A N 1
ATOM 1860 C CA . ASN A 1 230 ? -22.395 -8.466 35.127 1.00 60.47 230 ASN A CA 1
ATOM 1861 C C . ASN A 1 230 ? -21.606 -8.273 36.431 1.00 60.47 230 ASN A C 1
ATOM 1863 O O . ASN A 1 230 ? -22.009 -8.714 37.505 1.00 60.47 230 ASN A O 1
ATOM 1867 N N . ILE A 1 231 ? -20.410 -7.693 36.320 1.00 63.34 231 ILE A N 1
ATOM 1868 C CA . ILE A 1 231 ? -19.584 -7.389 37.494 1.00 63.34 231 ILE A CA 1
ATOM 1869 C C . ILE A 1 231 ? -20.123 -6.102 38.134 1.00 63.34 231 ILE A C 1
ATOM 1871 O O . ILE A 1 231 ? -20.238 -5.107 37.412 1.00 63.34 231 ILE A O 1
ATOM 1875 N N . PRO A 1 232 ? -20.417 -6.079 39.448 1.00 68.00 232 PRO A N 1
ATOM 1876 C CA . PRO A 1 232 ? -20.858 -4.873 40.141 1.00 68.00 232 PRO A CA 1
ATOM 1877 C C . PRO A 1 232 ? -19.745 -3.825 40.184 1.00 68.00 232 PRO A C 1
ATOM 1879 O O . PRO A 1 232 ? -18.602 -4.130 40.519 1.00 68.00 232 PRO A O 1
ATOM 1882 N N . TRP A 1 233 ? -20.081 -2.579 39.860 1.00 75.56 233 TRP A N 1
ATOM 1883 C CA . TRP A 1 233 ? -19.174 -1.438 39.986 1.00 75.56 233 TRP A CA 1
ATOM 1884 C C . TRP A 1 233 ? -19.579 -0.660 41.230 1.00 75.56 233 TRP A C 1
ATOM 1886 O O . TRP A 1 233 ? -20.564 0.073 41.193 1.00 75.56 233 TRP A O 1
ATOM 1896 N N . LEU A 1 234 ? -18.845 -0.855 42.326 1.00 81.00 234 LEU A N 1
ATOM 1897 C CA . LEU A 1 234 ? -19.115 -0.220 43.615 1.00 81.00 234 LEU A CA 1
ATOM 1898 C C . LEU A 1 234 ? -18.077 0.870 43.888 1.00 81.00 234 LEU A C 1
ATOM 1900 O O . LEU A 1 234 ? -16.877 0.658 43.674 1.00 81.00 234 LEU A O 1
ATOM 1904 N N . GLN A 1 235 ? -18.534 2.008 44.407 1.00 81.81 235 GLN A N 1
ATOM 1905 C CA . GLN A 1 235 ? -17.682 3.128 44.804 1.00 81.81 235 GLN A CA 1
ATOM 1906 C C . GLN A 1 235 ? -16.633 2.697 45.833 1.00 81.81 235 GLN A C 1
ATOM 1908 O O . GLN A 1 235 ? -15.485 3.111 45.735 1.00 81.81 235 GLN A O 1
ATOM 1913 N N . GLU A 1 236 ? -16.992 1.803 46.757 1.00 80.62 236 GLU A N 1
ATOM 1914 C CA . GLU A 1 236 ? -16.076 1.251 47.764 1.00 80.62 236 GLU A CA 1
ATOM 1915 C C . GLU A 1 236 ? -14.880 0.519 47.138 1.00 80.62 236 GLU A C 1
ATOM 1917 O O . GLU A 1 236 ? -13.756 0.625 47.621 1.00 80.62 236 GLU A O 1
ATOM 1922 N N . THR A 1 237 ? -15.100 -0.198 46.032 1.00 74.62 237 THR A N 1
ATOM 1923 C CA . THR A 1 237 ? -14.042 -0.950 45.338 1.00 74.62 237 THR A CA 1
ATOM 1924 C C . THR A 1 237 ? -13.205 -0.107 44.380 1.00 74.62 237 THR A C 1
ATOM 1926 O O . THR A 1 237 ? -12.071 -0.483 44.082 1.00 74.62 237 THR A O 1
ATOM 1929 N N . ILE A 1 238 ? -13.750 0.994 43.847 1.00 77.06 238 ILE A N 1
ATOM 1930 C CA . ILE A 1 238 ? -13.075 1.821 42.832 1.00 77.06 238 ILE A CA 1
ATOM 1931 C C . ILE A 1 238 ? -13.374 3.326 43.048 1.00 77.06 238 ILE A C 1
ATOM 1933 O O . ILE A 1 238 ? -13.950 3.981 42.175 1.00 77.06 238 ILE A O 1
ATOM 1937 N N . PRO A 1 239 ? -13.000 3.916 44.197 1.00 80.06 239 PRO A N 1
ATOM 1938 C CA . PRO A 1 239 ? -13.422 5.273 44.574 1.00 80.06 239 PRO A CA 1
ATOM 1939 C C . PRO A 1 239 ? -12.848 6.366 43.661 1.00 80.06 239 PRO A C 1
ATOM 1941 O O . PRO A 1 239 ? -13.537 7.335 43.333 1.00 80.06 239 PRO A O 1
ATOM 1944 N N . ASP A 1 240 ? -11.614 6.186 43.182 1.00 76.38 240 ASP A N 1
ATOM 1945 C CA . ASP A 1 240 ? -10.963 7.123 42.260 1.00 76.38 240 ASP A CA 1
ATOM 1946 C C . ASP A 1 240 ? -11.678 7.184 40.909 1.00 76.38 240 ASP A C 1
ATOM 1948 O O . ASP A 1 240 ? -11.802 8.254 40.313 1.00 76.38 240 ASP A O 1
ATOM 1952 N N . PHE A 1 241 ? -12.205 6.048 40.444 1.00 76.19 241 PHE A N 1
ATOM 1953 C CA . PHE A 1 241 ? -13.036 5.995 39.248 1.00 76.19 241 PHE A CA 1
ATOM 1954 C C . PHE A 1 241 ? -14.323 6.791 39.452 1.00 76.19 241 PHE A C 1
ATOM 1956 O O . PHE A 1 241 ? -14.613 7.666 38.646 1.00 76.19 241 PHE A O 1
ATOM 1963 N N . PHE A 1 242 ? -15.047 6.554 40.552 1.00 78.88 242 PHE A N 1
ATOM 1964 C CA . PHE A 1 242 ? -16.282 7.284 40.870 1.00 78.88 242 PHE A CA 1
ATOM 1965 C C . PHE A 1 242 ? -16.048 8.802 40.987 1.00 78.88 242 PHE A C 1
ATOM 1967 O O . PHE A 1 242 ? -16.819 9.600 40.461 1.00 78.88 242 PHE A O 1
ATOM 1974 N N . THR A 1 243 ? -14.922 9.211 41.569 1.00 78.75 243 THR A N 1
ATOM 1975 C CA . THR A 1 243 ? -14.536 10.629 41.638 1.00 78.75 243 THR A CA 1
ATOM 1976 C C . THR A 1 243 ? -14.202 11.202 40.254 1.00 78.75 243 THR A C 1
ATOM 1978 O O . THR A 1 243 ? -14.540 12.348 39.946 1.00 78.75 243 THR A O 1
ATOM 1981 N N . ALA A 1 244 ? -13.533 10.426 39.397 1.00 72.88 244 ALA A N 1
ATOM 1982 C CA . ALA A 1 244 ? -13.163 10.856 38.051 1.00 72.88 244 ALA A CA 1
ATOM 1983 C C . ALA A 1 244 ? -14.388 11.054 37.146 1.00 72.88 244 ALA A C 1
ATOM 1985 O O . ALA A 1 244 ? -14.448 12.049 36.422 1.00 72.88 244 ALA A O 1
ATOM 1986 N N . ILE A 1 245 ? -15.367 10.148 37.218 1.00 73.56 245 ILE A N 1
ATOM 1987 C CA . ILE A 1 245 ? -16.597 10.211 36.416 1.00 73.56 245 ILE A CA 1
ATOM 1988 C C . ILE A 1 245 ? -17.541 11.333 36.853 1.00 73.56 245 ILE A C 1
ATOM 1990 O O . ILE A 1 245 ? -18.231 11.909 36.019 1.00 73.56 245 ILE A O 1
ATOM 1994 N N . GLU A 1 246 ? -17.549 11.691 38.139 1.00 71.69 246 GLU A N 1
ATOM 1995 C CA . GLU A 1 246 ? -18.311 12.850 38.619 1.00 71.69 246 GLU A CA 1
ATOM 1996 C C . GLU A 1 246 ? -17.704 14.177 38.152 1.00 71.69 246 GLU A C 1
ATOM 1998 O O . GLU A 1 246 ? -18.429 15.140 37.908 1.00 71.69 246 GLU A O 1
ATOM 2003 N N . ARG A 1 247 ? -16.375 14.238 38.007 1.00 68.94 247 ARG A N 1
ATOM 2004 C CA . ARG A 1 247 ? -15.660 15.456 37.593 1.00 68.94 247 ARG A CA 1
ATOM 2005 C C . ARG A 1 247 ? -15.557 15.629 36.078 1.00 68.94 247 ARG A C 1
ATOM 2007 O O . ARG A 1 247 ? -15.336 16.749 35.623 1.00 68.94 247 ARG A O 1
ATOM 2014 N N . LYS A 1 248 ? -15.653 14.551 35.294 1.00 59.47 248 LYS A N 1
ATOM 2015 C CA . LYS A 1 248 ? -15.480 14.567 33.832 1.00 59.47 248 LYS A CA 1
ATOM 2016 C C . LYS A 1 248 ? -16.569 13.746 33.142 1.00 59.47 248 LYS A C 1
ATOM 2018 O O . LYS A 1 248 ? -16.699 12.557 33.399 1.00 59.47 248 LYS A O 1
ATOM 2023 N N . ALA A 1 249 ? -17.278 14.365 32.194 1.00 55.00 249 ALA A N 1
ATOM 2024 C CA . ALA A 1 249 ? -18.336 13.714 31.414 1.00 55.00 249 ALA A CA 1
ATOM 2025 C C . ALA A 1 249 ? -17.831 12.582 30.503 1.00 55.00 249 ALA A C 1
ATOM 2027 O O . ALA A 1 249 ? -18.527 11.595 30.288 1.00 55.00 249 ALA A O 1
ATOM 2028 N N . ILE A 1 250 ? -16.607 12.695 29.982 1.00 59.72 250 ILE A N 1
ATOM 2029 C CA . ILE A 1 250 ? -16.017 11.695 29.088 1.00 59.72 250 ILE A CA 1
ATOM 2030 C C . ILE A 1 250 ? -14.569 11.461 29.508 1.00 59.72 250 ILE A C 1
ATOM 2032 O O . ILE A 1 250 ? -13.808 12.413 29.700 1.00 59.72 250 ILE A O 1
ATOM 2036 N N . PHE A 1 251 ? -14.174 10.194 29.626 1.00 64.31 251 PHE A N 1
ATOM 2037 C CA . PHE A 1 251 ? -12.777 9.808 29.798 1.00 64.31 251 PHE A CA 1
ATOM 2038 C C . PHE A 1 251 ? -12.477 8.564 28.951 1.00 64.31 251 PHE A C 1
ATOM 2040 O O . PHE A 1 251 ? -13.170 7.550 29.010 1.00 64.31 251 PHE A O 1
ATOM 2047 N N . CYS A 1 252 ? -11.440 8.666 28.123 1.00 60.34 252 CYS A N 1
ATOM 2048 C CA . CYS A 1 252 ? -10.986 7.603 27.233 1.00 60.34 252 CYS A CA 1
ATOM 2049 C C . CYS A 1 252 ? -9.651 7.062 27.744 1.00 60.34 252 CYS A C 1
ATOM 2051 O O . CYS A 1 252 ? -8.778 7.849 28.115 1.00 60.34 252 CYS A O 1
ATOM 2053 N N . VAL A 1 253 ? -9.505 5.737 27.791 1.00 64.25 253 VAL A N 1
ATOM 2054 C CA . VAL A 1 253 ? -8.298 5.079 28.289 1.00 64.25 253 VAL A CA 1
ATOM 2055 C C . VAL A 1 253 ? -7.825 4.026 27.286 1.00 64.25 253 VAL A C 1
ATOM 2057 O O . VAL A 1 253 ? -8.476 2.999 27.075 1.00 64.25 253 VAL A O 1
ATOM 2060 N N . ASP A 1 254 ? -6.649 4.264 26.704 1.00 55.53 254 ASP A N 1
ATOM 2061 C CA . ASP A 1 254 ? -6.030 3.346 25.740 1.00 55.53 254 ASP A CA 1
ATOM 2062 C C . ASP A 1 254 ? -5.533 2.043 26.386 1.00 55.53 254 ASP A C 1
ATOM 2064 O O . ASP A 1 254 ? -5.596 0.986 25.759 1.00 55.53 254 ASP A O 1
ATOM 2068 N N . ASP A 1 255 ? -5.074 2.099 27.643 1.00 63.56 255 ASP A N 1
ATOM 2069 C CA . ASP A 1 255 ? -4.727 0.916 28.438 1.00 63.56 255 ASP A CA 1
ATOM 2070 C C . ASP A 1 255 ? -5.359 0.971 29.835 1.00 63.56 255 ASP A C 1
ATOM 2072 O O . ASP A 1 255 ? -4.861 1.623 30.759 1.00 63.56 255 ASP A O 1
ATOM 2076 N N . ALA A 1 256 ? -6.474 0.259 29.996 1.00 61.38 256 ALA A N 1
ATOM 2077 C CA . ALA A 1 256 ? -7.208 0.199 31.258 1.00 61.38 256 ALA A CA 1
ATOM 2078 C C . ALA A 1 256 ? -6.409 -0.469 32.390 1.00 61.38 256 ALA A C 1
ATOM 2080 O O . ALA A 1 256 ? -6.662 -0.198 33.565 1.00 61.38 256 ALA A O 1
ATOM 2081 N N . GLN A 1 257 ? -5.436 -1.324 32.057 1.00 59.28 257 GLN A N 1
ATOM 2082 C CA . GLN A 1 257 ? -4.610 -2.025 33.042 1.00 59.28 257 GLN A CA 1
ATOM 2083 C C . GLN A 1 257 ? -3.523 -1.117 33.625 1.00 59.28 257 GLN A C 1
ATOM 2085 O O . GLN A 1 257 ? -3.105 -1.314 34.770 1.00 59.28 257 GLN A O 1
ATOM 2090 N N . GLN A 1 258 ? -3.080 -0.115 32.868 1.00 62.25 258 GLN A N 1
ATOM 2091 C CA . GLN A 1 258 ? -2.030 0.818 33.286 1.00 62.25 258 GLN A CA 1
ATOM 2092 C C . GLN A 1 258 ? -2.579 2.125 33.870 1.00 62.25 258 GLN A C 1
ATOM 2094 O O . GLN A 1 258 ? -1.827 2.903 34.452 1.00 62.25 258 GLN A O 1
ATOM 2099 N N . HIS A 1 259 ? -3.887 2.362 33.769 1.00 65.19 259 HIS A N 1
ATOM 2100 C CA . HIS A 1 259 ? -4.483 3.626 34.182 1.00 65.19 259 HIS A CA 1
ATOM 2101 C C . HIS A 1 259 ? -4.668 3.742 35.713 1.00 65.19 259 HIS A C 1
ATOM 2103 O O . HIS A 1 259 ? -5.289 2.857 36.315 1.00 65.19 259 HIS A O 1
ATOM 2109 N N . PRO A 1 260 ? -4.229 4.848 36.355 1.00 64.75 260 PRO A N 1
ATOM 2110 C CA . PRO A 1 260 ? -4.264 5.019 37.814 1.00 64.75 260 PRO A CA 1
ATOM 2111 C C . PRO A 1 260 ? -5.644 4.792 38.447 1.00 64.75 260 PRO A C 1
ATOM 2113 O O . PRO A 1 260 ? -5.748 4.102 39.453 1.00 64.75 260 PRO A O 1
ATOM 2116 N N . TYR A 1 261 ? -6.715 5.292 37.818 1.00 64.38 261 TYR A N 1
ATOM 2117 C CA . TYR A 1 261 ? -8.083 5.209 38.365 1.00 64.38 261 TYR A CA 1
ATOM 2118 C C . TYR A 1 261 ? -8.743 3.830 38.231 1.00 64.38 261 TYR A C 1
ATOM 2120 O O . TYR A 1 261 ? -9.720 3.543 38.915 1.00 64.38 261 TYR A O 1
ATOM 2128 N N . LEU A 1 262 ? -8.239 2.978 37.333 1.00 62.75 262 LEU A N 1
ATOM 2129 C CA . LEU A 1 262 ? -8.797 1.647 37.056 1.00 62.75 262 LEU A CA 1
ATOM 2130 C C . LEU A 1 262 ? -7.938 0.528 37.660 1.00 62.75 262 LEU A C 1
ATOM 2132 O O . LEU A 1 262 ? -8.392 -0.614 37.782 1.00 62.75 262 LEU A O 1
ATOM 2136 N N . ALA A 1 263 ? -6.728 0.867 38.112 1.00 52.69 263 ALA A N 1
ATOM 2137 C CA . ALA A 1 263 ? -5.768 -0.053 38.696 1.00 52.69 263 ALA A CA 1
ATOM 2138 C C . ALA A 1 263 ? -6.274 -0.866 39.913 1.00 52.69 263 ALA A C 1
ATOM 2140 O O . ALA A 1 263 ? -5.897 -2.035 40.016 1.00 52.69 263 ALA A O 1
ATOM 2141 N N . PRO A 1 264 ? -7.142 -0.356 40.807 1.00 52.16 264 PRO A N 1
ATOM 2142 C CA . PRO A 1 264 ? -7.659 -1.156 41.926 1.00 52.16 264 PRO A CA 1
ATOM 2143 C C . PRO A 1 264 ? -8.567 -2.322 41.487 1.00 52.16 264 PRO A C 1
ATOM 2145 O O . PRO A 1 264 ? -8.636 -3.349 42.156 1.00 52.16 264 PRO A O 1
ATOM 2148 N N . SER A 1 265 ? -9.200 -2.225 40.311 1.00 54.53 265 SER A N 1
ATOM 2149 C CA . SER A 1 265 ? -10.129 -3.235 39.766 1.00 54.53 265 SER A CA 1
ATOM 2150 C C . SER A 1 265 ? -9.457 -4.341 38.923 1.00 54.53 265 SER A C 1
ATOM 2152 O O . SER A 1 265 ? -10.129 -5.200 38.337 1.00 54.53 265 SER A O 1
ATOM 2154 N N . LYS A 1 266 ? -8.112 -4.345 38.886 1.00 52.22 266 LYS A N 1
ATOM 2155 C CA . LYS A 1 266 ? -7.238 -5.144 38.000 1.00 52.22 266 LYS A CA 1
ATOM 2156 C C . LYS A 1 266 ? -7.552 -6.643 37.930 1.00 52.22 266 LYS A C 1
ATOM 2158 O O . LYS A 1 266 ? -7.476 -7.224 36.851 1.00 52.22 266 LYS A O 1
ATOM 2163 N N . LYS A 1 267 ? -7.871 -7.294 39.055 1.00 45.56 267 LYS A N 1
ATOM 2164 C CA . LYS A 1 267 ? -7.962 -8.769 39.119 1.00 45.56 267 LYS A CA 1
ATOM 2165 C C . LYS A 1 267 ? -9.325 -9.347 38.734 1.00 45.56 267 LYS A C 1
ATOM 2167 O O . LYS A 1 267 ? -9.359 -10.461 38.222 1.00 45.56 267 LYS A O 1
ATOM 2172 N N . ALA A 1 268 ? -10.420 -8.623 38.963 1.00 45.81 268 ALA A N 1
ATOM 2173 C CA . ALA A 1 268 ? -11.771 -9.157 38.770 1.00 45.81 268 ALA A CA 1
ATOM 2174 C C . ALA A 1 268 ? -12.375 -8.784 37.407 1.00 45.81 268 ALA A C 1
ATOM 2176 O O . ALA A 1 268 ? -13.034 -9.615 36.783 1.00 45.81 268 ALA A O 1
ATOM 2177 N N . THR A 1 269 ? -12.120 -7.560 36.932 1.00 50.62 269 THR A N 1
ATOM 2178 C CA . THR A 1 269 ? -12.870 -6.977 35.810 1.00 50.62 269 THR A CA 1
ATOM 2179 C C . THR A 1 269 ? -12.123 -7.101 34.486 1.00 50.62 269 THR A C 1
ATOM 2181 O O . THR A 1 269 ? -12.633 -7.720 33.562 1.00 50.62 269 THR A O 1
ATOM 2184 N N . PHE A 1 270 ? -10.890 -6.596 34.373 1.00 49.88 270 PHE A N 1
ATOM 2185 C CA . PHE A 1 270 ? -10.228 -6.433 33.067 1.00 49.88 270 PHE A CA 1
ATOM 2186 C C . PHE A 1 270 ? -9.499 -7.677 32.533 1.00 49.88 270 PHE A C 1
ATOM 2188 O O . PHE A 1 270 ? -9.461 -7.876 31.320 1.00 49.88 270 PHE A O 1
ATOM 2195 N N . ASN A 1 271 ? -8.994 -8.564 33.399 1.00 46.03 271 ASN A N 1
ATOM 2196 C CA . ASN A 1 271 ? -8.343 -9.813 32.964 1.00 46.03 271 ASN A CA 1
ATOM 2197 C C . ASN A 1 271 ? -9.287 -10.767 32.206 1.00 46.03 271 ASN A C 1
ATOM 2199 O O . ASN A 1 271 ? -8.819 -11.603 31.439 1.00 46.03 271 ASN A O 1
ATOM 2203 N N . ARG A 1 272 ? -10.610 -10.640 32.392 1.00 45.50 272 ARG A N 1
ATOM 2204 C CA . ARG A 1 272 ? -11.623 -11.488 31.740 1.00 45.50 272 ARG A CA 1
ATOM 2205 C C . ARG A 1 272 ? -12.088 -10.984 30.374 1.00 45.50 272 ARG A C 1
ATOM 2207 O O . ARG A 1 272 ? -12.542 -11.794 29.577 1.00 45.50 272 ARG A O 1
ATOM 2214 N N . PHE A 1 273 ? -11.970 -9.686 30.087 1.00 45.47 273 PHE A N 1
ATOM 2215 C CA . PHE A 1 273 ? -12.439 -9.112 28.818 1.00 45.47 273 PHE A CA 1
ATOM 2216 C C . PHE A 1 273 ? -11.435 -9.259 27.665 1.00 45.47 273 PHE A C 1
ATOM 2218 O O . PHE A 1 273 ? -11.789 -8.927 26.539 1.00 45.47 273 PHE A O 1
ATOM 2225 N N . GLN A 1 274 ? -10.189 -9.695 27.925 1.00 44.53 274 GLN A N 1
ATOM 2226 C CA . GLN A 1 274 ? -9.077 -9.729 26.949 1.00 44.53 274 GLN A CA 1
ATOM 2227 C C . GLN A 1 274 ? -8.860 -8.408 26.168 1.00 44.53 274 GLN A C 1
ATOM 2229 O O . GLN A 1 274 ? -8.055 -8.356 25.242 1.00 44.53 274 GLN A O 1
ATOM 2234 N N . SER A 1 275 ? -9.530 -7.319 26.556 1.00 45.12 275 SER A N 1
ATOM 2235 C CA . SER A 1 275 ? -9.436 -6.006 25.929 1.00 45.12 275 SER A CA 1
ATOM 2236 C C . SER A 1 275 ? -8.457 -5.143 26.710 1.00 45.12 275 SER A C 1
ATOM 2238 O O . SER A 1 275 ? -8.614 -4.955 27.918 1.00 45.12 275 SER A O 1
ATOM 2240 N N . ARG A 1 276 ? -7.453 -4.601 26.016 1.00 41.75 276 ARG A N 1
ATOM 2241 C CA . ARG A 1 276 ? -6.521 -3.616 26.586 1.00 41.75 276 ARG A CA 1
ATOM 2242 C C . ARG A 1 276 ? -7.108 -2.200 26.582 1.00 41.75 276 ARG A C 1
ATOM 2244 O O . ARG A 1 276 ? -6.819 -1.433 27.489 1.00 41.75 276 ARG A O 1
ATOM 2251 N N . ARG A 1 277 ? -8.007 -1.889 25.639 1.00 41.75 277 ARG A N 1
ATOM 2252 C CA . ARG A 1 277 ? -8.656 -0.573 25.494 1.00 41.75 277 ARG A CA 1
ATOM 2253 C C . ARG A 1 277 ? -10.003 -0.527 26.211 1.00 41.75 277 ARG A C 1
ATOM 2255 O O . ARG A 1 277 ? -10.805 -1.455 26.075 1.00 41.75 277 ARG A O 1
ATOM 2262 N N . CYS A 1 278 ? -10.265 0.555 26.944 1.00 46.06 278 CYS A N 1
ATOM 2263 C CA . CYS A 1 278 ? -11.553 0.809 27.587 1.00 46.06 278 CYS A CA 1
ATOM 2264 C C . CYS A 1 278 ? -11.972 2.265 27.360 1.00 46.06 278 CYS A C 1
ATOM 2266 O O . CYS A 1 278 ? -11.330 3.197 27.836 1.00 46.06 278 CYS A O 1
ATOM 2268 N N . CYS A 1 279 ? -13.076 2.457 26.643 1.00 43.62 279 CYS A N 1
ATOM 2269 C CA . CYS A 1 279 ? -13.750 3.747 26.561 1.00 43.62 279 CYS A CA 1
ATOM 2270 C C . CYS A 1 279 ? -14.977 3.692 27.465 1.00 43.62 279 CYS A C 1
ATOM 2272 O O . CYS A 1 279 ? -15.827 2.818 27.290 1.00 43.62 279 CYS A O 1
ATOM 2274 N N . VAL A 1 280 ? -15.076 4.614 28.419 1.00 50.06 280 VAL A N 1
ATOM 2275 C CA . VAL A 1 280 ? -16.277 4.766 29.238 1.00 50.06 280 VAL A CA 1
ATOM 2276 C C . VAL A 1 280 ? -16.894 6.114 28.900 1.00 50.06 280 VAL A C 1
ATOM 2278 O O . VAL A 1 280 ? -16.305 7.170 29.124 1.00 50.06 280 VAL A O 1
ATOM 2281 N N . PHE A 1 281 ? -18.104 6.065 28.361 1.00 44.19 281 PHE A N 1
ATOM 2282 C CA . PHE A 1 281 ? -18.919 7.245 28.123 1.00 44.19 281 PHE A CA 1
ATOM 2283 C C . PHE A 1 281 ? -19.917 7.356 29.271 1.00 44.19 281 PHE A C 1
ATOM 2285 O O . PHE A 1 281 ? -20.751 6.464 29.440 1.00 44.19 281 PHE A O 1
ATOM 2292 N N . LEU A 1 282 ? -19.836 8.425 30.068 1.00 38.91 282 LEU A N 1
ATOM 2293 C CA . LEU A 1 282 ? -20.950 8.797 30.931 1.00 38.91 282 LEU A CA 1
ATOM 2294 C C . LEU A 1 282 ? -21.813 9.815 30.210 1.00 38.91 282 LEU A C 1
ATOM 2296 O O . LEU A 1 282 ? -21.389 10.929 29.916 1.00 38.91 282 LEU A O 1
ATOM 2300 N N . PHE A 1 283 ? -23.069 9.448 29.995 1.00 36.88 283 PHE A N 1
ATOM 2301 C CA . PHE A 1 283 ? -24.108 10.440 29.789 1.00 36.88 283 PHE A CA 1
ATOM 2302 C C . PHE A 1 283 ? -24.360 11.127 31.137 1.00 36.88 283 PHE A C 1
ATOM 2304 O O . PHE A 1 283 ? -25.070 10.607 31.997 1.00 36.88 283 PHE A O 1
ATOM 2311 N N . LEU A 1 284 ? -23.715 12.273 31.351 1.00 26.67 284 LEU A N 1
ATOM 2312 C CA . LEU A 1 284 ? -24.056 13.188 32.436 1.00 26.67 284 LEU A CA 1
ATOM 2313 C C . LEU A 1 284 ? -25.228 14.073 31.976 1.00 26.67 284 LEU A C 1
ATOM 2315 O O . LEU A 1 284 ? -25.147 14.707 30.932 1.00 26.67 284 LEU A O 1
ATOM 2319 N N . GLN A 1 285 ? -26.273 14.109 32.812 1.00 23.59 285 GLN A N 1
ATOM 2320 C CA . GLN A 1 285 ? -27.534 14.870 32.730 1.00 23.59 285 GLN A CA 1
ATOM 2321 C C . GLN A 1 285 ? -28.679 14.281 31.882 1.00 23.59 285 GLN A C 1
ATOM 2323 O O . GLN A 1 285 ? -28.909 14.667 30.745 1.00 23.59 285 GLN A O 1
ATOM 2328 N N . ALA A 1 286 ? -29.541 13.508 32.548 1.00 22.77 286 ALA A N 1
ATOM 2329 C CA . ALA A 1 286 ? -30.959 13.866 32.592 1.00 22.77 286 ALA A CA 1
ATOM 2330 C C . ALA A 1 286 ? -31.253 14.364 34.019 1.00 22.77 286 ALA A C 1
ATOM 2332 O O . ALA A 1 286 ? -31.586 13.594 34.917 1.00 22.77 286 ALA A O 1
ATOM 2333 N N . VAL A 1 287 ? -30.987 15.649 34.263 1.00 23.09 287 VAL A N 1
ATOM 2334 C CA . VAL A 1 287 ? -31.517 16.349 35.439 1.00 23.09 287 VAL A CA 1
ATOM 2335 C C . VAL A 1 287 ? -32.972 16.671 35.131 1.00 23.09 287 VAL A C 1
ATOM 2337 O O . VAL A 1 287 ? -33.229 17.279 34.103 1.00 23.09 287 VAL A O 1
ATOM 2340 N N . ALA A 1 288 ? -33.852 16.269 36.050 1.00 26.38 288 ALA A N 1
ATOM 2341 C CA . ALA A 1 288 ? -35.203 16.779 36.273 1.00 26.38 288 ALA A CA 1
ATOM 2342 C C . ALA A 1 288 ? -36.125 16.853 35.045 1.00 26.38 288 ALA A C 1
ATOM 2344 O O . ALA A 1 288 ? -35.996 17.763 34.239 1.00 26.38 288 ALA A O 1
ATOM 2345 N N . LEU A 1 289 ? -37.094 15.933 34.968 1.00 21.72 289 LEU A N 1
ATOM 2346 C CA . LEU A 1 289 ? -38.494 16.176 34.572 1.00 21.72 289 LEU A CA 1
ATOM 2347 C C . LEU A 1 289 ? -39.190 14.824 34.364 1.00 21.72 289 LEU A C 1
ATOM 2349 O O . LEU A 1 289 ? -39.408 14.403 33.238 1.00 21.72 289 LEU A O 1
ATOM 2353 N N . LEU A 1 290 ? -39.502 14.139 35.461 1.00 19.97 290 LEU A N 1
ATOM 2354 C CA . LEU A 1 290 ? -40.654 13.243 35.561 1.00 19.97 290 LEU A CA 1
ATOM 2355 C C . LEU A 1 290 ? -41.087 13.297 37.031 1.00 19.97 290 LEU A C 1
ATOM 2357 O O . LEU A 1 290 ? -40.579 12.549 37.868 1.00 19.97 290 LEU A O 1
ATOM 2361 N N . GLU A 1 291 ? -41.922 14.294 37.334 1.00 25.55 291 GLU A N 1
ATOM 2362 C CA . GLU A 1 291 ? -43.0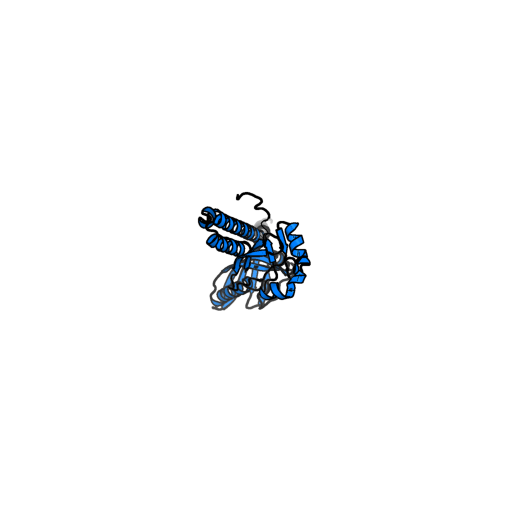53 14.058 38.241 1.00 25.55 291 GLU A CA 1
ATOM 2363 C C . GLU A 1 291 ? -43.982 13.011 37.613 1.00 25.55 291 GLU A C 1
ATOM 2365 O O . GLU A 1 291 ? -44.094 13.005 36.362 1.00 25.55 291 GLU A O 1
#

Organism: Pseudoalteromonas haloplanktis (NCBI:txid228)

InterPro domains:
  IPR000014 PAS domain [TIGR00229] (34-158)
  IPR000014 PAS domain [cd00130] (49-144)
  IPR000700 PAS-associated, C-terminal [PS50113] (111-162)
  IPR013655 PAS fold 3 [PF08447] (61-145)
  IPR035965 PAS domain superfamily [SSF55785] (45-155)
  IPR052162 Two-component sensor kinase/Photoreceptor [PTHR43304] (34-176)

Radius of gyration: 34.3 Å; chains: 1; bounding box: 89×46×115 Å

Sequence (291 aa):
MSSSIWPLRFIILTVLGLLISAFLFYLKILNREQESERMLEVMSNLAQVGAWSFNLEKKHVFWSDMTKKIFEYPLDEQPKWSENLNYFKEGESREKIAKLVERAIKHGESYETELEVINANGQSVWALVHGEAEHKNGRCVRIFGSLQNIDARKKVELENRKIARFNETLASLTVSDEILNGKLSQSKELITQSICQALEVNCASIKLFNQQRTQLIQFASFNRSGSENNIPWLQETIPDFFTAIERKAIFCVDDAQQHPYLAPSKKATFNRFQSRRCCVFLFLQAVALLE

Secondary structure (DSSP, 8-state):
---SSHHHHHHHHHHHHHHHHHHHHHHHHHHHHHHHHHHHHHHHHHHTEEEEEEETTTTEEEE-HHHHHHHT--TT--PPP-SS-TTBPTTHHHHHHHHHHHHHHHH---EEEEEEEE-TTS-EEEEEEEEEEEEETTEEEEEEEEEEE-HHHHHHHHHHHHHHHHHHHHHHHHH-HHHHTT-HHHHHHHHHHHHHHHTT-SEEEEEEE-TTSSEEEEEEEEETT-------EETTT-HHHHHHHHH-SEEEES-TTT-TTTGGGIIIIIHHH--S-EEEE------S---

pLDDT: mean 79.56, std 18.28, range [19.97, 98.0]